Protein AF-A0A1Y1LY79-F1 (afdb_monomer)

Radius of gyration: 28.4 Å; Cα contacts (8 Å, |Δi|>4): 91; chains: 1; bounding box: 80×52×64 Å

Solvent-accessible surface area (backbone atoms only — not comparable to full-atom values): 11226 Å² total; per-residue (Å²): 108,74,67,58,55,51,51,54,54,51,51,51,49,43,55,53,46,36,74,76,35,86,86,55,75,76,81,61,68,67,56,59,53,49,53,53,49,50,55,50,51,52,56,50,50,61,70,74,50,77,83,92,77,86,88,90,83,82,92,78,93,72,86,79,73,82,78,72,80,62,72,78,66,73,75,61,72,78,71,74,70,72,72,38,54,55,55,46,77,54,40,68,60,48,53,53,52,45,39,64,64,50,66,67,35,82,90,57,51,52,41,54,47,26,48,52,50,58,72,25,36,30,68,62,41,34,62,70,43,71,84,52,73,71,40,36,87,38,31,65,55,52,52,48,53,48,44,72,73,43,64,44,63,66,61,38,50,50,56,50,50,50,51,62,70,65,49,74,71,81,82,66,101,43,79,72,66,61,72,74,77,115

Secondary structure (DSSP, 8-state):
-HHHHHHHHHHHHHHHHHHH-TTPPP--HHHHHHHHHHHHHHHHHHHHS------------------------------PPPPB-S-TTTHHHHHHHHIIIIIS-TTS-HHHHHHHHHHHB-THHHHHHTTS---GGGHHHHHHHHHHHH--HHHHHHHHHHHHHSS----S--HHHHTT--

Organism: Photinus pyralis (NCBI:txid7054)

pLDDT: mean 71.6, std 14.83, range [33.94, 87.25]

Mean predicted aligned error: 20.25 Å

Nearest PDB structures (foldseek):
  7kim-assembly1_F  TM=1.711E-01  e=4.179E+00  Mycobacterium tuberculosis
  6omf-assembly1_F  TM=1.716E-01  e=5.650E+00  Salmonella enterica subsp. enterica serovar Typhimurium

Structure (mmCIF, N/CA/C/O backbone):
data_AF-A0A1Y1LY79-F1
#
_entry.id   AF-A0A1Y1LY79-F1
#
loop_
_atom_site.group_PDB
_atom_site.id
_atom_site.type_symbol
_atom_site.label_atom_id
_atom_site.label_alt_id
_atom_site.label_comp_id
_atom_site.label_asym_id
_atom_site.label_entity_id
_atom_site.label_seq_id
_atom_site.pdbx_PDB_ins_code
_atom_site.Cartn_x
_atom_site.Cartn_y
_atom_site.Cartn_z
_atom_site.occupancy
_atom_site.B_iso_or_equiv
_atom_site.auth_seq_id
_atom_site.auth_comp_id
_atom_site.auth_asym_id
_atom_site.auth_atom_id
_atom_site.pdbx_PDB_model_num
ATOM 1 N N . ASP A 1 1 ? 26.987 31.553 -19.359 1.00 71.88 1 ASP A N 1
ATOM 2 C CA . ASP A 1 1 ? 26.915 31.170 -17.945 1.00 71.88 1 ASP A CA 1
ATOM 3 C C . ASP A 1 1 ? 25.687 30.289 -17.723 1.00 71.88 1 ASP A C 1
ATOM 5 O O . ASP A 1 1 ? 24.629 30.606 -18.262 1.00 71.88 1 ASP A O 1
ATOM 9 N N . THR A 1 2 ? 25.829 29.139 -17.062 1.00 77.00 2 THR A N 1
ATOM 10 C CA . THR A 1 2 ? 24.734 28.155 -16.921 1.00 77.00 2 THR A CA 1
ATOM 11 C C . THR A 1 2 ? 23.611 28.683 -16.025 1.00 77.00 2 THR A C 1
ATOM 13 O O . THR A 1 2 ? 22.446 28.398 -16.294 1.00 77.00 2 THR A O 1
ATOM 16 N N . LYS A 1 3 ? 23.934 29.528 -15.033 1.00 79.50 3 LYS A N 1
ATOM 17 C CA . LYS A 1 3 ? 22.947 30.171 -14.154 1.00 79.50 3 LYS A CA 1
ATOM 18 C C . LYS A 1 3 ? 22.094 31.183 -14.916 1.00 79.50 3 LYS A C 1
ATOM 20 O O . LYS A 1 3 ? 20.882 31.219 -14.746 1.00 79.50 3 LYS A O 1
ATOM 25 N N . THR A 1 4 ? 22.708 31.955 -15.811 1.00 79.19 4 THR A N 1
ATOM 26 C CA . THR A 1 4 ? 21.982 32.917 -16.654 1.00 79.19 4 THR A CA 1
ATOM 27 C C . THR A 1 4 ? 21.023 32.225 -17.617 1.00 79.19 4 THR A C 1
ATOM 29 O O . THR A 1 4 ? 19.897 32.677 -17.760 1.00 79.19 4 THR A O 1
ATOM 32 N N . LYS A 1 5 ? 21.425 31.099 -18.226 1.00 84.19 5 LYS A N 1
ATOM 33 C CA . LYS A 1 5 ? 20.521 30.309 -19.081 1.00 84.19 5 LYS A CA 1
ATOM 34 C C . LYS A 1 5 ? 19.340 29.737 -18.294 1.00 84.19 5 LYS A C 1
ATOM 36 O O . LYS A 1 5 ? 18.231 29.723 -18.801 1.00 84.19 5 LYS A O 1
ATOM 41 N N . PHE A 1 6 ? 19.580 29.291 -17.062 1.00 82.38 6 PHE A N 1
ATOM 42 C CA . PHE A 1 6 ? 18.529 28.785 -16.183 1.00 82.38 6 PHE A CA 1
ATOM 43 C C . PHE A 1 6 ? 17.531 29.885 -15.779 1.00 82.38 6 PHE A C 1
ATOM 45 O O . PHE A 1 6 ? 16.323 29.677 -15.853 1.00 82.38 6 PHE A O 1
ATOM 52 N N . LEU A 1 7 ? 18.032 31.070 -15.416 1.00 80.56 7 LEU A N 1
ATOM 53 C CA . LEU A 1 7 ? 17.213 32.250 -15.123 1.00 80.56 7 LEU A CA 1
ATOM 54 C C . LEU A 1 7 ? 16.347 32.667 -16.316 1.00 80.56 7 LEU A C 1
ATOM 56 O O . LEU A 1 7 ? 15.161 32.911 -16.134 1.00 80.56 7 LEU A O 1
ATOM 60 N N . ASP A 1 8 ? 16.927 32.693 -17.516 1.00 85.00 8 ASP A N 1
ATOM 61 C CA . ASP A 1 8 ? 16.235 33.045 -18.761 1.00 85.00 8 ASP A CA 1
ATOM 62 C C . ASP A 1 8 ? 15.089 32.068 -19.064 1.00 85.00 8 ASP A C 1
ATOM 64 O O . ASP A 1 8 ? 13.953 32.483 -19.275 1.00 85.00 8 ASP A O 1
ATOM 68 N N . THR A 1 9 ? 15.338 30.758 -18.938 1.00 82.94 9 THR A N 1
ATOM 69 C CA . THR A 1 9 ? 14.282 29.747 -19.105 1.00 82.94 9 THR A CA 1
ATOM 70 C C . THR A 1 9 ? 13.200 29.827 -18.030 1.00 82.94 9 THR A C 1
ATOM 72 O O . THR A 1 9 ? 12.036 29.556 -18.308 1.00 82.94 9 THR A O 1
ATOM 75 N N . LEU A 1 10 ? 13.558 30.187 -16.794 1.00 83.06 10 LEU A N 1
ATOM 76 C CA . LEU A 1 10 ? 12.594 30.299 -15.701 1.00 83.06 10 LEU A CA 1
ATOM 77 C C . LEU A 1 10 ? 11.716 31.547 -15.863 1.00 83.06 10 LEU A C 1
ATOM 79 O O . LEU A 1 10 ? 10.524 31.498 -15.570 1.00 83.06 10 LEU A O 1
ATOM 83 N N . ASP A 1 11 ? 12.285 32.649 -16.348 1.00 84.56 11 ASP A N 1
ATOM 84 C CA . ASP A 1 11 ? 11.535 33.853 -16.710 1.00 84.56 11 ASP A CA 1
ATOM 85 C C . ASP A 1 11 ? 10.574 33.574 -17.873 1.00 84.56 11 ASP A C 1
ATOM 87 O O . ASP A 1 11 ? 9.395 33.920 -17.802 1.00 84.56 11 ASP A O 1
ATOM 91 N N . GLU A 1 12 ? 11.036 32.841 -18.891 1.00 86.38 12 GLU A N 1
ATOM 92 C CA . GLU A 1 12 ? 10.204 32.420 -20.018 1.00 86.38 12 GLU A CA 1
ATOM 93 C C . GLU A 1 12 ? 9.036 31.524 -19.572 1.00 86.38 12 GLU A C 1
ATOM 95 O O . GLU A 1 12 ? 7.897 31.764 -19.972 1.00 86.38 12 GLU A O 1
ATOM 100 N N . ILE A 1 13 ? 9.277 30.552 -18.684 1.00 83.38 13 ILE A N 1
ATOM 101 C CA . ILE A 1 13 ? 8.227 29.683 -18.126 1.00 83.38 13 ILE A CA 1
ATOM 102 C C . ILE A 1 13 ? 7.194 30.502 -17.344 1.00 83.38 13 ILE A C 1
ATOM 104 O O . ILE A 1 13 ? 6.001 30.393 -17.621 1.00 83.38 13 ILE A O 1
ATOM 108 N N . ASN A 1 14 ? 7.625 31.368 -16.423 1.00 79.69 14 ASN A N 1
ATOM 109 C CA . ASN A 1 14 ? 6.699 32.194 -15.638 1.00 79.69 14 ASN A CA 1
ATOM 110 C C . ASN A 1 14 ? 5.896 33.159 -16.534 1.00 79.69 14 ASN A C 1
ATOM 112 O O . ASN A 1 14 ? 4.711 33.398 -16.299 1.00 79.69 14 ASN A O 1
ATOM 116 N N . LYS A 1 15 ? 6.510 33.685 -17.601 1.00 82.38 15 LYS A N 1
ATOM 117 C CA . LYS A 1 15 ? 5.847 34.551 -18.584 1.00 82.38 15 LYS A CA 1
ATOM 118 C C . LYS A 1 15 ? 4.817 33.805 -19.433 1.00 82.38 15 LYS A C 1
ATOM 120 O O . LYS A 1 15 ? 3.793 34.391 -19.789 1.00 82.38 15 LYS A O 1
ATOM 125 N N . LEU A 1 16 ? 5.082 32.548 -19.785 1.00 82.00 16 LEU A N 1
ATOM 126 C CA . LEU A 1 16 ? 4.123 31.691 -20.482 1.00 82.00 16 LEU A CA 1
ATOM 127 C C . LEU A 1 16 ? 2.962 31.302 -19.558 1.00 82.00 16 LEU A C 1
ATOM 129 O O . LEU A 1 16 ? 1.813 31.357 -19.985 1.00 82.00 16 LEU A O 1
ATOM 133 N N . GLU A 1 17 ? 3.229 30.994 -18.287 1.00 76.31 17 GLU A N 1
ATOM 134 C CA . GLU A 1 17 ? 2.176 30.668 -17.316 1.00 76.31 17 GLU A CA 1
ATOM 135 C C . GLU A 1 17 ? 1.278 31.870 -16.982 1.00 76.31 17 GLU A C 1
ATOM 137 O O . GLU A 1 17 ? 0.060 31.712 -16.881 1.00 76.31 17 GLU A O 1
ATOM 142 N N . TYR A 1 18 ? 1.827 33.088 -16.942 1.00 76.12 18 TYR A N 1
ATOM 143 C CA . TYR A 1 18 ? 1.034 34.317 -16.812 1.00 76.12 18 TYR A CA 1
ATOM 144 C C . TYR A 1 18 ? 0.089 34.561 -18.005 1.00 76.12 18 TYR A C 1
ATOM 146 O O . TYR A 1 18 ? -1.016 35.066 -17.835 1.00 76.12 18 TYR A O 1
ATOM 154 N N . GLN A 1 19 ? 0.483 34.164 -19.222 1.00 75.50 19 GLN A N 1
ATOM 155 C CA . GLN A 1 19 ? -0.383 34.268 -20.409 1.00 75.50 19 GLN A CA 1
ATOM 156 C C . GLN A 1 19 ? -1.517 33.234 -20.419 1.00 75.50 19 GLN A C 1
ATOM 158 O O . GLN A 1 19 ? -2.516 33.429 -21.110 1.00 75.50 19 GLN A O 1
ATOM 163 N N . ILE A 1 20 ? -1.359 32.132 -19.681 1.00 76.94 20 ILE A N 1
ATOM 164 C CA . ILE A 1 20 ? -2.349 31.051 -19.578 1.00 76.94 20 ILE A CA 1
ATOM 165 C C . ILE A 1 20 ? -3.323 31.312 -18.416 1.00 76.94 20 ILE A C 1
ATOM 167 O O . ILE A 1 20 ? -4.493 30.937 -18.499 1.00 76.94 20 ILE A O 1
ATOM 171 N N . SER A 1 21 ? -2.869 31.982 -17.355 1.00 70.19 21 SER A N 1
ATOM 172 C CA . SER A 1 21 ? -3.686 32.360 -16.199 1.00 70.19 21 SER A CA 1
ATOM 173 C C . SER A 1 21 ? -3.196 33.674 -15.585 1.00 70.19 21 SER A C 1
ATOM 175 O O . SER A 1 21 ? -2.090 33.736 -15.055 1.00 70.19 21 SER A O 1
ATOM 177 N N . GLU A 1 22 ? -4.041 34.707 -15.618 1.00 68.56 22 GLU A N 1
ATOM 178 C CA . GLU A 1 22 ? -3.705 36.081 -15.196 1.00 68.56 22 GLU A CA 1
ATOM 179 C C . GLU A 1 22 ? -3.477 36.213 -13.671 1.00 68.56 22 GLU A C 1
ATOM 181 O O . GLU A 1 22 ? -2.812 37.143 -13.219 1.00 68.56 22 GLU A O 1
ATOM 186 N N . ASP A 1 23 ? -3.953 35.237 -12.884 1.00 69.94 23 ASP A N 1
ATOM 187 C CA . ASP A 1 23 ? -3.728 35.106 -11.433 1.00 69.94 23 ASP A CA 1
ATOM 188 C C . ASP A 1 23 ? -2.441 34.327 -11.072 1.00 69.94 23 ASP A C 1
ATOM 190 O O . ASP A 1 23 ? -2.222 33.972 -9.909 1.00 69.94 23 ASP A O 1
ATOM 194 N N . HIS A 1 24 ? -1.587 34.001 -12.050 1.00 69.00 24 HIS A N 1
ATOM 195 C CA . HIS A 1 24 ? -0.370 33.228 -11.806 1.00 69.00 24 HIS A CA 1
ATOM 196 C C . HIS A 1 24 ? 0.664 34.030 -11.002 1.00 69.00 24 HIS A C 1
ATOM 198 O O . HIS A 1 24 ? 1.112 35.101 -11.415 1.00 69.00 24 HIS A O 1
ATOM 204 N N . VAL A 1 25 ? 1.095 33.467 -9.869 1.00 70.94 25 VAL A N 1
ATOM 205 C CA . VAL A 1 25 ? 2.192 34.000 -9.055 1.00 70.94 25 VAL A CA 1
ATOM 206 C C . VAL A 1 25 ? 3.487 33.289 -9.456 1.00 70.94 25 VAL A C 1
ATOM 208 O O . VAL A 1 25 ? 3.583 32.077 -9.243 1.00 70.94 25 VAL A O 1
ATOM 211 N N . PRO A 1 26 ? 4.491 34.014 -9.981 1.00 72.19 26 PRO A N 1
ATOM 212 C CA . PRO A 1 26 ? 5.749 33.417 -10.413 1.00 72.19 26 PRO A CA 1
ATOM 213 C C . PRO A 1 26 ? 6.445 32.637 -9.292 1.00 72.19 26 PRO A C 1
ATOM 215 O O . PRO A 1 26 ? 6.594 33.135 -8.170 1.00 72.19 26 PRO A O 1
ATOM 218 N N . ASN A 1 27 ? 6.909 31.423 -9.596 1.00 71.50 27 ASN A N 1
ATOM 219 C CA . ASN A 1 27 ? 7.584 30.561 -8.626 1.00 71.50 27 ASN A CA 1
ATOM 220 C C . ASN A 1 27 ? 9.104 30.570 -8.828 1.00 71.50 27 ASN A C 1
ATOM 222 O O . ASN A 1 27 ? 9.633 30.048 -9.810 1.00 71.50 27 ASN A O 1
ATOM 226 N N . TYR A 1 28 ? 9.811 31.106 -7.834 1.00 75.50 28 TYR A N 1
ATOM 227 C CA . TYR A 1 28 ? 11.269 31.219 -7.831 1.00 75.50 28 TYR A CA 1
ATOM 228 C C . TYR A 1 28 ? 11.961 30.308 -6.811 1.00 75.50 28 TYR A C 1
ATOM 230 O O . TYR A 1 28 ? 13.181 30.369 -6.686 1.00 75.50 28 TYR A O 1
ATOM 238 N N . GLN A 1 29 ? 11.244 29.411 -6.120 1.00 70.38 29 GLN A N 1
ATOM 239 C CA . GLN A 1 29 ? 11.881 28.471 -5.181 1.00 70.38 29 GLN A CA 1
ATOM 240 C C . GLN A 1 29 ? 12.925 27.576 -5.865 1.00 70.38 29 GLN A C 1
ATOM 242 O O . GLN A 1 29 ? 13.903 27.154 -5.250 1.00 70.38 29 GLN A O 1
ATOM 247 N N . VAL A 1 30 ? 12.762 27.327 -7.167 1.00 74.62 30 VAL A N 1
ATOM 248 C CA . VAL A 1 30 ? 13.709 26.530 -7.953 1.00 74.62 30 VAL A CA 1
ATOM 249 C C . VAL A 1 30 ? 15.096 27.201 -8.028 1.00 74.62 30 VAL A C 1
ATOM 251 O O . VAL A 1 30 ? 16.107 26.502 -8.087 1.00 74.62 30 VAL A O 1
ATOM 254 N N . LEU A 1 31 ? 15.187 28.534 -7.915 1.00 72.81 31 LEU A N 1
ATOM 255 C CA . LEU A 1 31 ? 16.468 29.253 -7.854 1.00 72.81 31 LEU A CA 1
ATOM 256 C C . LEU A 1 31 ? 17.237 28.990 -6.558 1.00 72.81 31 LEU A C 1
ATOM 258 O O . LEU A 1 31 ? 18.450 28.791 -6.603 1.00 72.81 31 LEU A O 1
ATOM 262 N N . GLU A 1 32 ? 16.542 28.916 -5.421 1.00 75.12 32 GLU A N 1
ATOM 263 C CA . GLU A 1 32 ? 17.175 28.582 -4.141 1.00 75.12 32 GLU A CA 1
ATOM 264 C C . GLU A 1 32 ? 17.763 27.168 -4.178 1.00 75.12 32 GLU A C 1
ATOM 266 O O . GLU A 1 32 ? 18.881 26.937 -3.713 1.00 75.12 32 GLU A O 1
ATOM 271 N N . 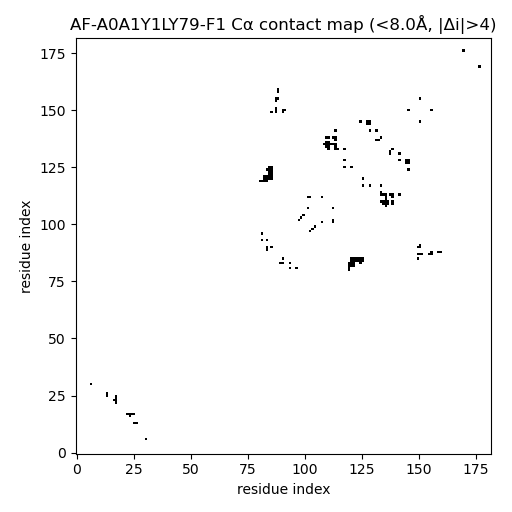THR A 1 33 ? 17.050 26.222 -4.799 1.00 77.31 33 THR A N 1
ATOM 272 C CA . THR A 1 33 ? 17.550 24.848 -4.957 1.00 77.31 33 THR A CA 1
ATOM 273 C C . THR A 1 33 ? 18.742 24.758 -5.910 1.00 77.31 33 THR A C 1
ATOM 275 O O . THR A 1 33 ? 19.641 23.947 -5.685 1.00 77.31 33 THR A O 1
ATOM 278 N N . PHE A 1 34 ? 18.798 25.611 -6.940 1.00 82.31 34 PHE A N 1
ATOM 279 C CA . PHE A 1 34 ? 19.937 25.685 -7.854 1.00 82.31 34 PHE A CA 1
ATOM 280 C C . PHE A 1 34 ? 21.198 26.152 -7.122 1.00 82.31 34 PHE A C 1
ATOM 282 O O . PHE A 1 34 ? 22.243 25.511 -7.229 1.00 82.31 34 PHE A O 1
ATOM 289 N N . ASP A 1 35 ? 21.097 27.214 -6.320 1.00 81.31 35 ASP A N 1
ATOM 290 C CA . ASP A 1 35 ? 22.235 27.724 -5.550 1.00 81.31 35 ASP A CA 1
ATOM 291 C C . ASP A 1 35 ? 22.697 26.720 -4.480 1.00 81.31 35 ASP A C 1
ATOM 293 O O . ASP A 1 35 ? 23.898 26.486 -4.329 1.00 81.31 35 ASP A O 1
ATOM 297 N N . GLN A 1 36 ? 21.767 26.024 -3.816 1.00 82.38 36 GLN A N 1
ATOM 298 C CA . GLN A 1 36 ? 22.103 24.921 -2.906 1.00 82.38 36 GLN A CA 1
ATOM 299 C C . GLN A 1 36 ? 22.846 23.779 -3.617 1.00 82.38 36 GLN A C 1
ATOM 301 O O . GLN A 1 36 ? 23.809 23.231 -3.074 1.00 82.38 36 GLN A O 1
ATOM 306 N N . LEU A 1 37 ? 22.433 23.430 -4.839 1.00 84.00 37 LEU A N 1
ATOM 307 C CA . LEU A 1 37 ? 23.055 22.375 -5.638 1.00 84.00 37 LEU A CA 1
ATOM 308 C C . LEU A 1 37 ? 24.455 22.774 -6.119 1.00 84.00 37 LEU A C 1
ATOM 310 O O . LEU A 1 37 ? 25.378 21.964 -6.027 1.00 84.00 37 LEU A O 1
ATOM 314 N N . ILE A 1 38 ? 24.651 24.021 -6.554 1.00 84.88 38 ILE A N 1
ATOM 315 C CA . ILE A 1 38 ? 25.977 24.534 -6.920 1.00 84.88 38 ILE A CA 1
ATOM 316 C C . ILE A 1 38 ? 26.903 24.548 -5.701 1.00 84.88 38 ILE A C 1
ATOM 318 O O . ILE A 1 38 ? 28.007 24.012 -5.786 1.00 84.88 38 ILE A O 1
ATOM 322 N N . CYS A 1 39 ? 26.452 25.046 -4.544 1.00 80.56 39 CYS A N 1
ATOM 323 C CA . CYS A 1 39 ? 27.241 24.989 -3.311 1.00 80.56 39 CYS A CA 1
ATOM 324 C C . CYS A 1 39 ? 27.599 23.549 -2.918 1.00 80.56 39 CYS A C 1
ATOM 326 O O . CYS A 1 39 ? 28.720 23.283 -2.477 1.00 80.56 39 CYS A O 1
ATOM 328 N N . HIS A 1 40 ? 26.681 22.600 -3.112 1.00 82.56 40 HIS A N 1
ATOM 329 C CA . HIS A 1 40 ? 26.963 21.193 -2.867 1.00 82.56 40 HIS A CA 1
ATOM 330 C C . HIS A 1 40 ? 28.050 20.665 -3.814 1.00 82.56 40 HIS A C 1
ATOM 332 O O . HIS A 1 40 ? 29.035 20.089 -3.352 1.00 82.56 40 HIS A O 1
ATOM 338 N N . ILE A 1 41 ? 27.931 20.924 -5.117 1.00 84.38 41 ILE A N 1
ATOM 339 C CA . ILE A 1 41 ? 28.910 20.494 -6.125 1.00 84.38 41 ILE A CA 1
ATOM 340 C C . ILE A 1 41 ? 30.280 21.123 -5.862 1.00 84.38 41 ILE A C 1
ATOM 342 O O . ILE A 1 41 ? 31.285 20.417 -5.896 1.00 84.38 41 ILE A O 1
ATOM 346 N N . GLU A 1 42 ? 30.342 22.411 -5.522 1.00 79.25 42 GLU A N 1
ATOM 347 C CA . GLU A 1 42 ? 31.597 23.073 -5.160 1.00 79.25 42 GLU A CA 1
ATOM 348 C C . GLU A 1 42 ? 32.221 22.491 -3.889 1.00 79.25 42 GLU A C 1
ATOM 350 O O . GLU A 1 42 ? 33.437 22.300 -3.829 1.00 79.25 42 GLU A O 1
ATOM 355 N N . SER A 1 43 ? 31.412 22.173 -2.874 1.00 74.94 43 SER A N 1
ATOM 356 C CA . SER A 1 43 ? 31.910 21.554 -1.641 1.00 74.94 43 SER A CA 1
ATOM 357 C C . SER A 1 43 ? 32.483 20.154 -1.891 1.00 74.94 43 SER A C 1
ATOM 359 O O . SER A 1 43 ? 33.491 19.768 -1.297 1.00 74.94 43 SER A O 1
ATOM 361 N N . VAL A 1 44 ? 31.889 19.414 -2.831 1.00 79.19 44 VAL A N 1
ATOM 362 C CA . VAL A 1 44 ? 32.362 18.096 -3.263 1.00 79.19 44 VAL A CA 1
ATOM 363 C C . VAL A 1 44 ? 33.621 18.225 -4.122 1.00 79.19 44 VAL A C 1
ATOM 365 O O . VAL A 1 44 ? 34.575 17.482 -3.898 1.00 79.19 44 VAL A O 1
ATOM 368 N N . ALA A 1 45 ? 33.677 19.194 -5.038 1.00 76.69 45 ALA A N 1
ATOM 369 C CA . ALA A 1 45 ? 34.845 19.443 -5.880 1.00 76.69 45 ALA A CA 1
ATOM 370 C C . ALA A 1 45 ? 36.070 19.872 -5.054 1.00 76.69 45 ALA A C 1
ATOM 372 O O . ALA A 1 45 ? 37.163 19.346 -5.259 1.00 76.69 45 ALA A O 1
ATOM 373 N N . LYS A 1 46 ? 35.883 20.744 -4.051 1.00 71.25 46 LYS A N 1
ATOM 374 C CA . LYS A 1 46 ? 36.938 21.149 -3.101 1.00 71.25 46 LYS A CA 1
ATOM 375 C C . LYS A 1 46 ? 37.451 19.990 -2.245 1.00 71.25 46 LYS A C 1
ATOM 377 O O . LYS A 1 46 ? 38.605 20.000 -1.837 1.00 71.25 46 LYS A O 1
ATOM 382 N N . ARG A 1 47 ? 36.611 18.987 -1.979 1.00 65.19 47 ARG A N 1
ATOM 383 C CA . ARG A 1 47 ? 37.005 17.767 -1.261 1.00 65.19 47 ARG A CA 1
ATOM 384 C C . ARG A 1 47 ? 37.735 16.761 -2.158 1.00 65.19 47 ARG A C 1
ATOM 386 O O . ARG A 1 47 ? 38.542 15.990 -1.653 1.00 65.19 47 ARG A O 1
ATOM 393 N N . ALA A 1 48 ? 37.450 16.751 -3.460 1.00 62.03 48 ALA A N 1
ATOM 394 C CA . ALA A 1 48 ? 38.030 15.807 -4.417 1.00 62.03 48 ALA A CA 1
ATOM 395 C C . ALA A 1 48 ? 39.400 16.239 -4.975 1.00 62.03 48 ALA A C 1
ATOM 397 O O . ALA A 1 48 ? 40.135 15.396 -5.482 1.00 62.03 48 ALA A O 1
ATOM 398 N N . ILE A 1 49 ? 39.759 17.523 -4.878 1.00 60.19 49 ILE A N 1
ATOM 399 C CA . ILE A 1 49 ? 41.031 18.057 -5.382 1.00 60.19 49 ILE A CA 1
ATOM 400 C C . ILE A 1 49 ? 41.850 18.585 -4.191 1.00 60.19 49 ILE A C 1
ATOM 402 O O . ILE A 1 49 ? 41.562 19.682 -3.710 1.00 60.19 49 ILE A O 1
ATOM 406 N N . PRO A 1 50 ? 42.862 17.856 -3.679 1.00 58.00 50 PRO A N 1
ATOM 407 C CA . PRO A 1 50 ? 43.789 18.435 -2.711 1.00 58.00 50 PRO A CA 1
ATOM 408 C C . PRO A 1 50 ? 44.600 19.561 -3.383 1.00 58.00 50 PRO A C 1
ATOM 410 O O . PRO A 1 50 ? 45.003 19.404 -4.540 1.00 58.00 50 PRO A O 1
ATOM 413 N N . PRO A 1 51 ? 44.871 20.694 -2.704 1.00 49.34 51 PRO A N 1
ATOM 414 C CA . PRO A 1 51 ? 45.778 21.699 -3.237 1.00 49.34 51 PRO A CA 1
ATOM 415 C C . PRO A 1 51 ? 47.177 21.087 -3.322 1.00 49.34 51 PRO A C 1
ATOM 417 O O . PRO A 1 51 ? 47.799 20.750 -2.316 1.00 49.34 51 PRO A O 1
ATOM 420 N N . ALA A 1 52 ? 47.665 20.912 -4.545 1.00 49.16 52 ALA A N 1
ATOM 421 C CA . ALA A 1 52 ? 49.045 20.555 -4.796 1.00 49.16 52 ALA A CA 1
ATOM 422 C C . ALA A 1 52 ? 49.946 21.739 -4.420 1.00 49.16 52 ALA A C 1
ATOM 424 O O . ALA A 1 52 ? 50.200 22.593 -5.260 1.00 49.16 52 ALA A O 1
ATOM 425 N N . THR A 1 53 ? 50.452 21.769 -3.186 1.00 51.72 53 THR A N 1
ATOM 426 C CA . THR A 1 53 ? 51.715 22.438 -2.843 1.00 51.72 53 THR A CA 1
ATOM 427 C C . THR A 1 53 ? 52.342 21.869 -1.559 1.00 51.72 53 THR A C 1
ATOM 429 O O . THR A 1 53 ? 51.727 21.853 -0.500 1.00 51.72 53 THR A O 1
ATOM 432 N N . ALA A 1 54 ? 53.626 21.504 -1.690 1.00 40.72 54 ALA A N 1
ATOM 433 C CA . ALA A 1 54 ? 54.674 21.381 -0.664 1.00 40.72 54 ALA A CA 1
ATOM 434 C C . ALA A 1 54 ? 54.901 20.042 0.095 1.00 40.72 54 ALA A C 1
ATOM 436 O O . ALA A 1 54 ? 54.474 19.852 1.225 1.00 40.72 54 ALA A O 1
ATOM 437 N N . SER A 1 55 ? 55.815 19.259 -0.498 1.00 37.78 55 SER A N 1
ATOM 438 C CA . SER A 1 55 ? 57.017 18.636 0.105 1.00 37.78 55 SER A CA 1
ATOM 439 C C . SER A 1 55 ? 56.941 17.280 0.852 1.00 37.78 55 SER A C 1
ATOM 441 O O . SER A 1 55 ? 55.978 17.019 1.566 1.00 37.78 55 SER A O 1
ATOM 443 N N . PRO A 1 56 ? 57.976 16.409 0.719 1.00 55.50 56 PRO A N 1
ATOM 444 C CA . PRO A 1 56 ? 57.943 15.004 1.125 1.00 55.50 56 PRO A CA 1
ATOM 445 C C . PRO A 1 56 ? 58.761 14.740 2.398 1.00 55.50 56 PRO A C 1
ATOM 447 O O . PRO A 1 56 ? 59.957 15.000 2.399 1.00 55.50 56 PRO A O 1
ATOM 450 N N . TYR A 1 57 ? 58.174 14.171 3.453 1.00 33.94 57 TYR A N 1
ATOM 451 C CA . TYR A 1 57 ? 58.883 13.280 4.388 1.00 33.94 57 TYR A CA 1
ATOM 452 C C . TYR A 1 57 ? 57.917 12.635 5.394 1.00 33.94 57 TYR A C 1
ATOM 454 O O . TYR A 1 57 ? 56.938 13.248 5.804 1.00 33.94 57 TYR A O 1
ATOM 462 N N . ALA A 1 58 ? 58.307 11.439 5.842 1.00 37.16 58 ALA A N 1
ATOM 463 C CA . ALA A 1 58 ? 57.861 10.721 7.040 1.00 37.16 58 ALA A CA 1
ATOM 464 C C . ALA A 1 58 ? 56.575 9.874 6.954 1.00 37.16 58 ALA A C 1
ATOM 466 O O . ALA A 1 58 ? 55.469 10.288 7.279 1.00 37.16 58 ALA A O 1
ATOM 467 N N . THR A 1 59 ? 56.800 8.612 6.578 1.00 43.75 59 THR A N 1
ATOM 468 C CA . THR A 1 59 ? 56.491 7.402 7.361 1.00 43.75 59 THR A CA 1
ATOM 469 C C . THR A 1 59 ? 55.624 7.592 8.612 1.00 43.75 59 THR A C 1
ATOM 471 O O . THR A 1 59 ? 56.073 8.148 9.611 1.00 43.75 59 THR A O 1
ATOM 474 N N . GLY A 1 60 ? 54.440 6.984 8.588 1.00 35.62 60 GLY A N 1
ATOM 475 C CA . GLY A 1 60 ? 53.580 6.778 9.749 1.00 35.62 60 GLY A CA 1
ATOM 476 C C . GLY A 1 60 ? 52.432 5.851 9.375 1.00 35.62 60 GLY A C 1
ATOM 477 O O . GLY A 1 60 ? 51.441 6.271 8.793 1.00 35.62 60 GLY A O 1
ATOM 478 N N . SER A 1 61 ? 52.614 4.562 9.632 1.00 47.81 61 SER A N 1
ATOM 479 C CA . SER A 1 61 ? 51.610 3.516 9.483 1.00 47.81 61 SER A CA 1
ATOM 480 C C . SER A 1 61 ? 50.483 3.689 10.500 1.00 47.81 61 SER A C 1
ATOM 482 O O . SER A 1 61 ? 50.732 3.488 11.682 1.00 47.81 61 SER A O 1
ATOM 484 N N . GLU A 1 62 ? 49.262 3.964 10.039 1.00 41.38 62 GLU A N 1
ATOM 485 C CA . GLU A 1 62 ? 48.002 3.668 10.737 1.00 41.38 62 GLU A CA 1
ATOM 486 C C . GLU A 1 62 ? 46.855 3.589 9.704 1.00 41.38 62 GLU A C 1
ATOM 488 O O . GLU A 1 62 ? 46.835 4.364 8.745 1.00 41.38 62 GLU A O 1
ATOM 493 N N . PRO A 1 63 ? 45.917 2.629 9.822 1.00 42.84 63 PRO A N 1
ATOM 494 C CA . PRO A 1 63 ? 44.938 2.359 8.778 1.00 42.84 63 PRO A CA 1
ATOM 495 C C . PRO A 1 63 ? 43.836 3.425 8.809 1.00 42.84 63 PRO A C 1
ATOM 497 O O . PRO A 1 63 ? 42.957 3.416 9.675 1.00 42.84 63 PRO A O 1
ATOM 500 N N . GLN A 1 64 ? 43.880 4.355 7.852 1.00 38.56 64 GLN A N 1
ATOM 501 C CA . GLN A 1 64 ? 42.806 5.315 7.613 1.00 38.56 64 GLN A CA 1
ATOM 502 C C . GLN A 1 64 ? 41.554 4.557 7.171 1.00 38.56 64 GLN A C 1
ATOM 504 O O . GLN A 1 64 ? 41.431 4.112 6.035 1.00 38.56 64 GLN A O 1
ATOM 509 N N . ARG A 1 65 ? 40.637 4.393 8.124 1.00 43.03 65 ARG A N 1
ATOM 510 C CA . ARG A 1 65 ? 39.288 3.877 7.918 1.00 43.03 65 ARG A CA 1
ATOM 511 C C . ARG A 1 65 ? 38.625 4.659 6.786 1.00 43.03 65 ARG A C 1
ATOM 513 O O . ARG A 1 65 ? 38.465 5.874 6.898 1.00 43.03 65 ARG A O 1
ATOM 520 N N . ASP A 1 66 ? 38.227 3.946 5.737 1.00 39.0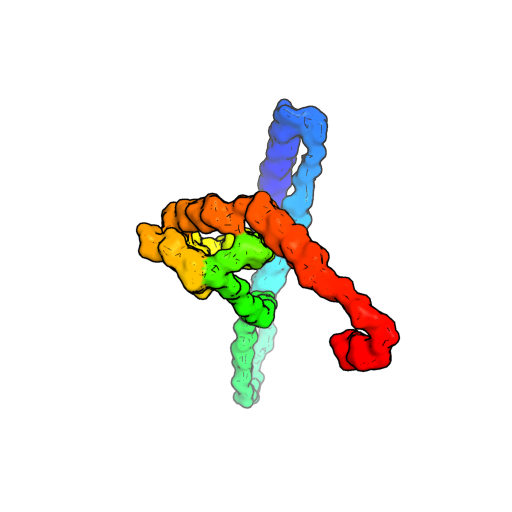6 66 ASP A N 1
ATOM 521 C CA . ASP A 1 66 ? 37.318 4.416 4.700 1.00 39.06 66 ASP A CA 1
ATOM 522 C C . ASP A 1 66 ? 36.105 5.100 5.337 1.00 39.06 66 ASP A C 1
ATOM 524 O O . ASP A 1 66 ? 35.182 4.455 5.841 1.00 39.06 66 ASP A O 1
ATOM 528 N N . LEU A 1 67 ? 36.079 6.431 5.301 1.00 50.81 67 LEU A N 1
ATOM 529 C CA . LEU A 1 67 ? 34.854 7.189 5.509 1.00 50.81 67 LEU A CA 1
ATOM 530 C C . LEU A 1 67 ? 34.075 7.137 4.201 1.00 50.81 67 LEU A C 1
ATOM 532 O O . LEU A 1 67 ? 33.970 8.115 3.457 1.00 50.81 67 LEU A O 1
ATOM 536 N N . VAL A 1 68 ? 33.517 5.953 3.940 1.00 48.53 68 VAL A N 1
ATOM 537 C CA . VAL A 1 68 ? 32.351 5.794 3.083 1.00 48.53 68 VAL A CA 1
ATOM 538 C C . VAL A 1 68 ? 31.357 6.822 3.603 1.00 48.53 68 VAL A C 1
ATOM 540 O O . VAL A 1 68 ? 30.799 6.668 4.690 1.00 48.53 68 VAL A O 1
ATOM 543 N N . THR A 1 69 ? 31.158 7.909 2.855 1.00 46.12 69 THR A N 1
ATOM 544 C CA . THR A 1 69 ? 29.982 8.756 3.041 1.00 46.12 69 THR A CA 1
ATOM 545 C C . THR A 1 69 ? 28.819 7.923 2.532 1.00 46.12 69 THR A C 1
ATOM 547 O O . THR A 1 69 ? 28.285 8.137 1.447 1.00 46.12 69 THR A O 1
ATOM 550 N N . ALA A 1 70 ? 28.466 6.903 3.315 1.00 43.91 70 ALA A N 1
ATOM 551 C CA . ALA A 1 70 ? 27.149 6.345 3.303 1.00 43.91 70 ALA A CA 1
ATOM 552 C C . ALA A 1 70 ? 26.279 7.569 3.516 1.00 43.91 70 ALA A C 1
ATOM 554 O O . ALA A 1 70 ? 26.328 8.198 4.577 1.00 43.91 70 ALA A O 1
ATOM 555 N N . LYS A 1 71 ? 25.541 7.944 2.466 1.00 47.31 71 LYS A N 1
ATOM 556 C CA . LYS A 1 71 ? 24.257 8.608 2.614 1.00 47.31 71 LYS A CA 1
ATOM 557 C C . LYS A 1 71 ? 23.704 8.014 3.898 1.00 47.31 71 LYS A C 1
ATOM 559 O O . LYS A 1 71 ? 23.464 6.805 3.947 1.00 47.31 71 LYS A O 1
ATOM 564 N N . THR A 1 72 ? 23.613 8.804 4.961 1.00 44.34 72 THR A N 1
ATOM 565 C CA . THR A 1 72 ? 22.776 8.462 6.097 1.00 44.34 72 THR A CA 1
ATOM 566 C C . THR A 1 72 ? 21.364 8.525 5.529 1.00 44.34 72 THR A C 1
ATOM 568 O O . THR A 1 72 ? 20.589 9.437 5.791 1.00 44.34 72 THR A O 1
ATOM 571 N N . ILE A 1 73 ? 21.034 7.520 4.700 1.00 52.09 73 ILE A N 1
ATOM 572 C CA . ILE A 1 73 ? 19.803 6.774 4.789 1.00 52.09 73 ILE A CA 1
ATOM 573 C C . ILE A 1 73 ? 19.741 6.560 6.278 1.00 52.09 73 ILE A C 1
ATOM 575 O O . ILE A 1 73 ? 20.482 5.748 6.837 1.00 52.09 73 ILE A O 1
ATOM 579 N N . ARG A 1 74 ? 19.008 7.453 6.944 1.00 41.59 74 ARG A N 1
ATOM 580 C CA . ARG A 1 74 ? 18.557 7.220 8.292 1.00 41.59 74 ARG A CA 1
ATOM 581 C C . ARG A 1 74 ? 17.991 5.824 8.157 1.00 41.59 74 ARG A C 1
ATOM 583 O O . ARG A 1 74 ? 16.989 5.647 7.465 1.00 41.59 74 ARG A O 1
ATOM 590 N N . LYS A 1 75 ? 18.728 4.829 8.653 1.00 42.28 75 LYS A N 1
ATOM 591 C CA . LYS A 1 75 ? 18.198 3.498 8.857 1.00 42.28 75 LYS A CA 1
ATOM 592 C C . LYS A 1 75 ? 17.174 3.763 9.936 1.00 42.28 75 LYS A C 1
ATOM 594 O O . LYS A 1 75 ? 17.479 3.697 11.123 1.00 42.28 75 LYS A O 1
ATOM 599 N N . LEU A 1 76 ? 16.010 4.250 9.494 1.00 45.78 76 LEU A N 1
ATOM 600 C CA . LEU A 1 76 ? 14.789 4.168 10.246 1.00 45.78 76 LEU A CA 1
ATOM 601 C C 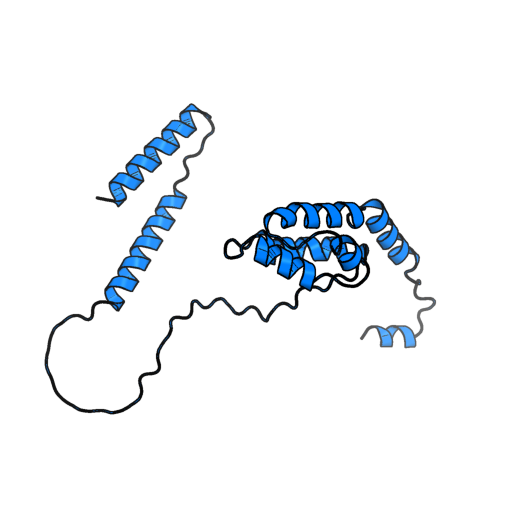. LEU A 1 76 ? 14.820 2.729 10.748 1.00 45.78 76 LEU A C 1
ATOM 603 O O . LEU A 1 76 ? 15.090 1.848 9.917 1.00 45.78 76 LEU A O 1
ATOM 607 N N . PRO A 1 77 ? 14.697 2.503 12.069 1.00 41.62 77 PRO A N 1
ATOM 608 C CA . PRO A 1 77 ? 14.596 1.144 12.584 1.00 41.62 77 PRO A CA 1
ATOM 609 C C . PRO A 1 77 ? 13.617 0.444 11.659 1.00 41.62 77 PRO A C 1
ATOM 611 O O . PRO A 1 77 ? 12.556 1.028 11.444 1.00 41.62 77 PRO A O 1
ATOM 614 N N . GLU A 1 78 ? 14.056 -0.641 11.002 1.00 48.41 78 GLU A N 1
ATOM 615 C CA . GLU A 1 78 ? 13.295 -1.350 9.969 1.00 48.41 78 GLU A CA 1
ATOM 616 C C . GLU A 1 78 ? 11.854 -1.385 10.447 1.00 48.41 78 GLU A C 1
ATOM 618 O O . GLU A 1 78 ? 11.569 -2.115 11.395 1.00 48.41 78 GLU A O 1
ATOM 623 N N . LEU A 1 79 ? 10.989 -0.493 9.936 1.00 51.16 79 LEU A N 1
ATOM 624 C CA . LEU A 1 79 ? 9.648 -0.419 10.490 1.00 51.16 79 LEU A CA 1
ATOM 625 C C . LEU A 1 79 ? 9.045 -1.713 9.978 1.00 51.16 79 LEU A C 1
ATOM 627 O O . LEU A 1 79 ? 8.948 -1.855 8.754 1.00 51.16 79 LEU A O 1
ATOM 631 N N . PRO A 1 80 ? 8.793 -2.700 10.857 1.00 56.06 80 PRO A N 1
ATOM 632 C CA . PRO A 1 80 ? 8.398 -4.011 10.401 1.00 56.06 80 PRO A CA 1
ATOM 633 C C . PRO A 1 80 ? 7.143 -3.770 9.592 1.00 56.06 80 PRO A C 1
ATOM 635 O O . PRO A 1 80 ? 6.176 -3.200 10.107 1.00 56.06 80 PRO A O 1
ATOM 638 N N . LEU A 1 81 ? 7.218 -4.091 8.301 1.00 63.56 81 LEU A N 1
ATOM 639 C CA . LEU A 1 81 ? 6.113 -3.849 7.399 1.00 63.56 81 LEU A CA 1
ATOM 640 C C . LEU A 1 81 ? 4.859 -4.430 8.058 1.00 63.56 81 LEU A C 1
ATOM 642 O O . LEU A 1 81 ? 4.894 -5.595 8.481 1.00 63.56 81 LEU A O 1
ATOM 646 N N . PRO A 1 82 ? 3.801 -3.621 8.246 1.00 66.31 82 PRO A N 1
ATOM 647 C CA . PRO A 1 82 ? 2.625 -4.077 8.959 1.00 66.31 82 PRO A CA 1
ATOM 648 C C . PRO A 1 82 ? 2.088 -5.306 8.235 1.00 66.31 82 PRO A C 1
ATOM 650 O O . PRO A 1 82 ? 1.769 -5.259 7.048 1.00 66.31 82 PRO A O 1
ATOM 653 N N . LYS A 1 83 ? 2.047 -6.436 8.942 1.00 77.56 83 LYS A N 1
ATOM 654 C CA . LYS A 1 83 ? 1.511 -7.669 8.377 1.00 77.56 83 LYS A CA 1
ATOM 655 C C . LYS A 1 83 ? 0.004 -7.537 8.290 1.00 77.56 83 LYS A C 1
ATOM 657 O O . LYS A 1 83 ? -0.661 -7.300 9.297 1.00 77.56 83 LYS A O 1
ATOM 662 N N . PHE A 1 84 ? -0.531 -7.726 7.095 1.00 82.69 84 PHE A N 1
ATOM 663 C CA . PHE A 1 84 ? -1.958 -7.661 6.858 1.00 82.69 84 PHE A CA 1
ATOM 664 C C . PHE A 1 84 ? -2.525 -9.066 6.671 1.00 82.69 84 PHE A C 1
ATOM 666 O O . PHE A 1 84 ? -2.372 -9.686 5.622 1.00 82.69 84 PHE A O 1
ATOM 673 N N . ASN A 1 85 ? -3.219 -9.561 7.696 1.00 80.94 85 ASN A N 1
ATOM 674 C CA . ASN A 1 85 ? -3.834 -10.894 7.686 1.00 80.94 85 ASN A CA 1
ATOM 675 C C . ASN A 1 85 ? -5.196 -10.949 6.959 1.00 80.94 85 ASN A C 1
ATOM 677 O O . ASN A 1 85 ? -5.810 -12.017 6.886 1.00 80.94 85 ASN A O 1
ATOM 681 N N . GLY A 1 86 ? -5.692 -9.817 6.443 1.00 80.12 86 GLY A 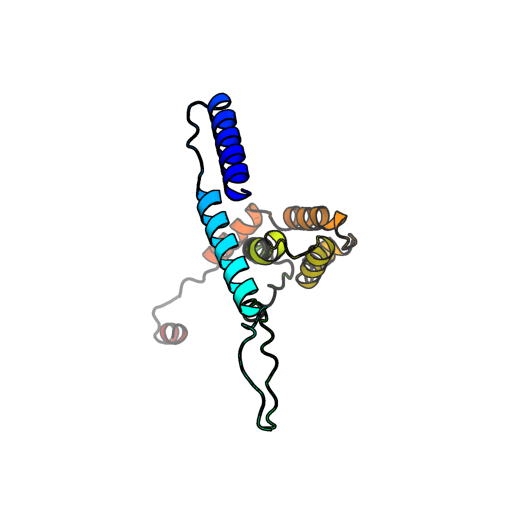N 1
ATOM 682 C CA . GLY A 1 86 ? -7.051 -9.698 5.899 1.00 80.12 86 GLY A CA 1
ATOM 683 C C . GLY A 1 86 ? -8.083 -9.129 6.876 1.00 80.12 86 GLY A C 1
ATOM 684 O O . GLY A 1 86 ? -9.278 -9.253 6.624 1.00 80.12 86 GLY A O 1
ATOM 685 N N . ASN A 1 87 ? -7.660 -8.530 7.994 1.00 82.44 87 ASN A N 1
ATOM 686 C CA . ASN A 1 87 ? -8.590 -7.883 8.918 1.00 82.44 87 ASN A CA 1
ATOM 687 C C . ASN A 1 87 ? -9.041 -6.531 8.360 1.00 82.44 87 ASN A C 1
ATOM 689 O O . ASN A 1 87 ? -8.260 -5.589 8.292 1.00 82.44 87 ASN A O 1
ATOM 693 N N . ILE A 1 88 ? -10.321 -6.417 8.021 1.00 81.06 88 ILE A N 1
ATOM 694 C CA . ILE A 1 88 ? -10.915 -5.215 7.420 1.00 81.06 88 ILE A CA 1
ATOM 695 C C . ILE A 1 88 ? -10.690 -3.961 8.294 1.00 81.06 88 ILE A C 1
ATOM 697 O O . ILE A 1 88 ? -10.526 -2.865 7.773 1.00 81.06 88 ILE A O 1
ATOM 701 N N . LYS A 1 89 ? -10.591 -4.117 9.621 1.00 78.88 89 LYS A N 1
ATOM 702 C CA . LYS A 1 89 ? -10.329 -3.021 10.576 1.00 78.88 89 LYS A CA 1
ATOM 703 C C . LYS A 1 89 ? -8.956 -2.373 10.414 1.00 78.88 89 LYS A C 1
ATOM 705 O O . LYS A 1 89 ? -8.822 -1.166 10.582 1.00 78.88 89 LYS A O 1
ATOM 710 N N . ASP A 1 90 ? -7.948 -3.184 10.112 1.00 82.19 90 ASP A N 1
ATOM 711 C CA . ASP A 1 90 ? -6.553 -2.748 9.997 1.00 82.19 90 ASP A CA 1
ATOM 712 C C . ASP A 1 90 ? -6.211 -2.290 8.574 1.00 82.19 90 ASP A C 1
ATOM 714 O O . ASP A 1 90 ? -5.160 -1.695 8.350 1.00 82.19 90 ASP A O 1
ATOM 718 N N . TRP A 1 91 ? -7.105 -2.538 7.611 1.00 85.38 91 TRP A N 1
ATOM 719 C CA . TRP A 1 9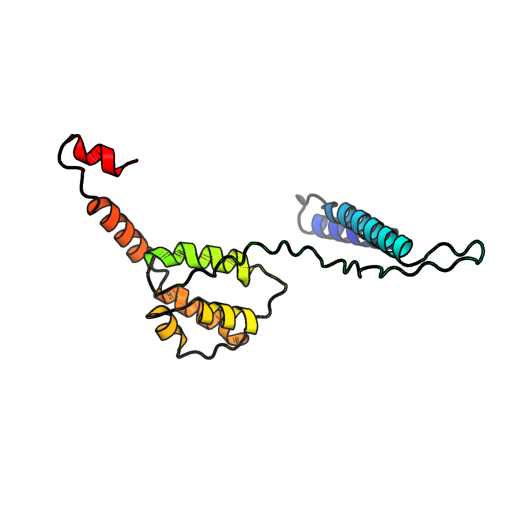1 ? -6.943 -2.146 6.214 1.00 85.38 91 TRP A CA 1
ATOM 720 C C . TRP A 1 91 ? -6.639 -0.650 6.007 1.00 85.38 91 TRP A C 1
ATOM 722 O O . TRP A 1 91 ? -5.639 -0.352 5.349 1.00 85.38 91 TRP A O 1
ATOM 732 N N . PRO A 1 92 ? -7.414 0.306 6.567 1.00 83.88 92 PRO A N 1
ATOM 733 C CA . PRO A 1 92 ? -7.147 1.731 6.365 1.00 83.88 92 PRO A CA 1
ATOM 734 C C . PRO A 1 92 ? -5.795 2.170 6.942 1.00 83.88 92 PRO A C 1
ATOM 736 O O . PRO A 1 92 ? -5.102 2.985 6.342 1.00 83.88 92 PRO A O 1
ATOM 739 N N . LEU A 1 93 ? -5.376 1.601 8.074 1.00 85.06 93 LEU A N 1
ATOM 740 C CA . LEU A 1 93 ? -4.060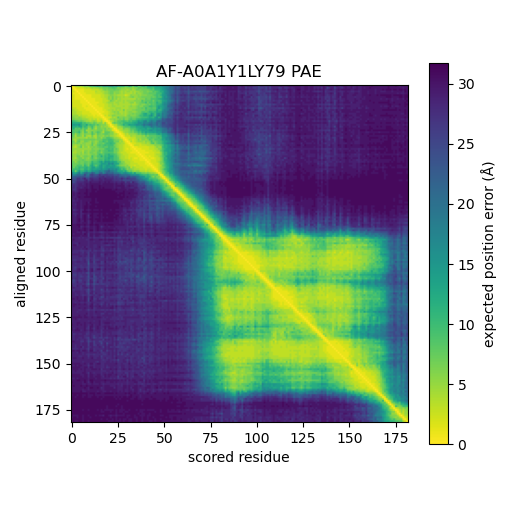 1.887 8.645 1.00 85.06 93 LEU A CA 1
ATOM 741 C C . LEU A 1 93 ? -2.942 1.294 7.775 1.00 85.06 93 LEU A C 1
ATOM 743 O O . LEU A 1 93 ? -1.937 1.950 7.506 1.00 85.06 93 LEU A O 1
ATOM 747 N N . PHE A 1 94 ? -3.129 0.059 7.312 1.00 86.19 94 PHE A N 1
ATOM 748 C CA . PHE A 1 94 ? -2.179 -0.636 6.455 1.00 86.19 94 PHE A CA 1
ATOM 749 C C . PHE A 1 94 ? -1.939 0.113 5.142 1.00 86.19 94 PHE A C 1
ATOM 751 O O . PHE A 1 94 ? -0.785 0.330 4.773 1.00 86.19 94 PHE A O 1
ATOM 758 N N . ILE A 1 95 ? -3.005 0.528 4.450 1.00 84.69 95 ILE A N 1
ATOM 759 C CA . ILE A 1 95 ? -2.884 1.162 3.134 1.00 84.69 95 ILE A CA 1
ATOM 760 C C . ILE A 1 95 ? -2.204 2.534 3.222 1.00 84.69 95 ILE A C 1
ATOM 762 O O . ILE A 1 95 ? -1.380 2.854 2.371 1.00 84.69 95 ILE A O 1
ATOM 766 N N . GLU A 1 96 ? -2.470 3.307 4.279 1.00 85.31 96 GLU A N 1
ATOM 767 C CA . GLU A 1 96 ? -1.802 4.588 4.544 1.00 85.31 96 GLU A CA 1
ATOM 768 C C . GLU A 1 96 ? -0.299 4.404 4.787 1.00 85.31 96 GLU A C 1
ATOM 770 O O . GLU A 1 96 ? 0.529 5.062 4.150 1.00 85.31 96 GLU A O 1
ATOM 775 N N . ILE A 1 97 ? 0.076 3.452 5.651 1.00 83.94 97 ILE A N 1
ATOM 776 C CA . ILE A 1 97 ? 1.486 3.144 5.932 1.00 83.94 97 ILE A CA 1
ATOM 777 C C . ILE A 1 97 ? 2.189 2.649 4.663 1.00 83.94 97 ILE A C 1
ATOM 779 O O . ILE A 1 97 ? 3.292 3.098 4.343 1.00 83.94 97 ILE A O 1
ATOM 783 N N . TYR A 1 98 ? 1.544 1.751 3.920 1.00 84.62 98 TYR A N 1
ATOM 784 C CA . TYR A 1 98 ? 2.075 1.200 2.679 1.00 84.62 98 TYR A CA 1
ATOM 785 C C . TYR A 1 98 ? 2.264 2.288 1.610 1.00 84.62 98 TYR A C 1
ATOM 787 O O . TYR A 1 98 ? 3.314 2.352 0.964 1.00 84.62 98 TYR A O 1
ATOM 795 N N . ASN A 1 99 ? 1.295 3.196 1.458 1.00 83.94 99 ASN A N 1
ATOM 796 C CA . ASN A 1 99 ? 1.400 4.315 0.527 1.00 83.94 99 ASN A CA 1
ATOM 797 C C . ASN A 1 99 ? 2.551 5.257 0.897 1.00 83.94 99 ASN A C 1
ATOM 799 O O . ASN A 1 99 ? 3.333 5.657 0.032 1.00 83.94 99 ASN A O 1
ATOM 803 N N . ASN A 1 100 ? 2.701 5.573 2.184 1.00 80.88 100 ASN A N 1
ATOM 804 C CA . ASN A 1 100 ? 3.762 6.455 2.654 1.00 80.88 100 ASN A CA 1
ATOM 805 C C . ASN A 1 100 ? 5.161 5.845 2.457 1.00 80.88 100 ASN A C 1
ATOM 807 O O . ASN A 1 100 ? 6.070 6.533 1.997 1.00 80.88 100 ASN A O 1
ATOM 811 N N . MET A 1 101 ? 5.324 4.551 2.745 1.00 77.62 101 MET A N 1
ATOM 812 C CA . MET A 1 101 ? 6.630 3.891 2.677 1.00 77.62 101 MET A CA 1
ATOM 813 C C . MET A 1 101 ? 7.042 3.405 1.292 1.00 77.62 101 MET A C 1
ATOM 815 O O . MET A 1 101 ? 8.222 3.467 0.953 1.00 77.62 101 MET A O 1
ATOM 819 N N . ILE A 1 102 ? 6.107 2.835 0.532 1.00 79.50 102 ILE A N 1
ATOM 820 C CA . ILE A 1 102 ? 6.424 2.044 -0.665 1.00 79.50 102 ILE A CA 1
ATOM 821 C C . ILE A 1 102 ? 5.923 2.745 -1.924 1.00 79.50 102 ILE A C 1
ATOM 823 O O . ILE A 1 102 ? 6.658 2.828 -2.911 1.00 79.50 102 ILE A O 1
ATOM 827 N N . HIS A 1 103 ? 4.702 3.285 -1.896 1.00 76.62 103 HIS A N 1
ATOM 828 C CA . HIS A 1 103 ? 4.130 3.963 -3.062 1.00 76.62 103 HIS A CA 1
ATOM 829 C C . HIS A 1 103 ? 4.817 5.308 -3.342 1.00 76.62 103 HIS A C 1
ATOM 831 O O . HIS A 1 103 ? 5.211 5.574 -4.474 1.00 76.62 103 HIS A O 1
ATOM 837 N N . ASN A 1 104 ? 5.042 6.124 -2.308 1.00 76.25 104 ASN A N 1
ATOM 838 C CA . ASN A 1 104 ? 5.695 7.432 -2.438 1.00 76.25 104 ASN A CA 1
ATOM 839 C C . ASN A 1 104 ? 7.219 7.358 -2.607 1.00 76.25 104 ASN A C 1
ATOM 841 O O . ASN A 1 104 ? 7.861 8.369 -2.906 1.00 76.25 104 ASN A O 1
ATOM 845 N N . ASN A 1 105 ? 7.813 6.177 -2.428 1.00 77.00 105 ASN A N 1
ATOM 846 C CA . ASN A 1 105 ? 9.245 6.005 -2.580 1.00 77.00 105 ASN A CA 1
ATOM 847 C C . ASN A 1 105 ? 9.621 5.870 -4.064 1.00 77.00 105 ASN A C 1
ATOM 849 O O . ASN A 1 105 ? 9.297 4.877 -4.724 1.00 77.00 105 ASN A O 1
ATOM 853 N N . ARG A 1 106 ? 10.317 6.887 -4.587 1.00 74.06 106 ARG A N 1
ATOM 854 C CA . ARG A 1 106 ? 10.783 6.953 -5.983 1.00 74.06 106 ARG A CA 1
ATOM 855 C C . ARG A 1 106 ? 11.985 6.051 -6.266 1.00 74.06 106 ARG A C 1
ATOM 857 O O . ARG A 1 106 ? 12.263 5.798 -7.431 1.00 74.06 106 ARG A O 1
ATOM 864 N N . ASP A 1 107 ? 12.665 5.562 -5.231 1.00 75.12 107 ASP A N 1
ATOM 865 C CA . ASP A 1 107 ? 13.814 4.662 -5.370 1.00 75.12 107 ASP A CA 1
ATOM 866 C C . ASP A 1 107 ? 13.400 3.192 -5.619 1.00 75.12 107 ASP A C 1
ATOM 868 O O . ASP A 1 107 ? 14.256 2.360 -5.908 1.00 75.12 107 ASP A O 1
ATOM 872 N N . LEU A 1 108 ? 12.107 2.848 -5.507 1.00 76.06 108 LEU A N 1
ATOM 873 C CA . LEU A 1 108 ? 11.597 1.483 -5.705 1.00 76.06 108 LEU A CA 1
ATOM 874 C C . LEU A 1 108 ? 11.002 1.290 -7.102 1.00 76.06 108 LEU A C 1
ATOM 876 O O . LEU A 1 108 ? 10.307 2.165 -7.620 1.00 76.06 108 LEU A O 1
ATOM 880 N N . ASN A 1 109 ? 11.223 0.117 -7.693 1.00 81.62 109 ASN A N 1
ATOM 881 C CA . ASN A 1 109 ? 10.604 -0.262 -8.958 1.00 81.62 109 ASN A CA 1
ATOM 882 C C . ASN A 1 109 ? 9.249 -0.948 -8.713 1.00 81.62 109 ASN A C 1
ATOM 884 O O . ASN A 1 109 ? 9.036 -1.536 -7.654 1.00 81.62 109 ASN A O 1
ATOM 888 N N . ASP A 1 110 ? 8.331 -0.934 -9.683 1.00 81.38 110 ASP A N 1
ATOM 889 C CA . ASP A 1 110 ? 6.988 -1.520 -9.498 1.00 81.38 110 ASP A CA 1
ATOM 890 C C . ASP A 1 110 ? 7.020 -3.018 -9.156 1.00 81.38 110 ASP A C 1
ATOM 892 O O . ASP A 1 110 ? 6.193 -3.507 -8.383 1.00 81.38 110 ASP A O 1
ATOM 896 N N . VAL A 1 111 ? 8.020 -3.737 -9.678 1.00 81.62 111 VAL A N 1
ATOM 897 C CA . VAL A 1 111 ? 8.289 -5.144 -9.342 1.00 81.62 111 VAL A CA 1
ATOM 898 C C . VAL A 1 111 ? 8.659 -5.295 -7.864 1.00 81.62 111 VAL A C 1
ATOM 900 O O . VAL A 1 111 ? 8.155 -6.184 -7.183 1.0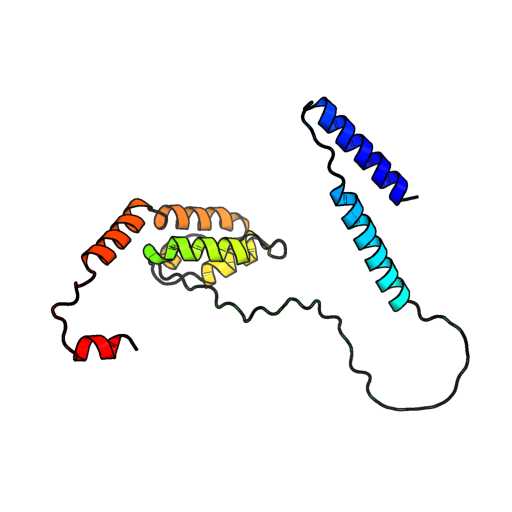0 81.62 111 VAL A O 1
ATOM 903 N N . ASP A 1 112 ? 9.505 -4.419 -7.329 1.00 80.06 112 ASP A N 1
ATOM 904 C CA . ASP A 1 112 ? 9.886 -4.479 -5.918 1.00 80.06 112 ASP A CA 1
ATOM 905 C C . ASP A 1 112 ? 8.692 -4.115 -5.036 1.00 80.06 112 ASP A C 1
ATOM 907 O O . ASP A 1 112 ? 8.398 -4.821 -4.074 1.00 80.06 112 ASP A O 1
ATOM 911 N N . ARG A 1 113 ? 7.923 -3.082 -5.410 1.00 84.00 113 ARG A N 1
ATOM 912 C CA . ARG A 1 113 ? 6.710 -2.661 -4.687 1.00 84.00 113 ARG A CA 1
ATOM 913 C C . ARG A 1 113 ? 5.711 -3.804 -4.521 1.00 84.00 113 ARG A C 1
ATOM 915 O O . ARG A 1 113 ? 5.193 -3.999 -3.419 1.00 84.00 113 ARG A O 1
ATOM 922 N N . VAL A 1 114 ? 5.447 -4.564 -5.587 1.00 83.31 114 VAL A N 1
ATOM 923 C CA . VAL A 1 114 ? 4.509 -5.694 -5.532 1.00 83.31 114 VAL A CA 1
ATOM 924 C C . VAL A 1 114 ? 5.066 -6.873 -4.737 1.00 83.31 114 VAL A C 1
ATOM 926 O O . VAL A 1 114 ? 4.320 -7.495 -3.985 1.00 83.31 114 VAL A O 1
ATOM 929 N N . ASN A 1 115 ? 6.370 -7.142 -4.817 1.00 81.81 115 ASN A N 1
ATOM 930 C CA . ASN A 1 115 ? 7.001 -8.170 -3.990 1.00 81.81 115 ASN A CA 1
ATOM 931 C C . ASN A 1 115 ? 6.941 -7.808 -2.501 1.00 81.81 115 ASN A C 1
ATOM 933 O O . ASN A 1 115 ? 6.587 -8.652 -1.677 1.00 81.81 115 ASN A O 1
ATOM 937 N N . TYR A 1 116 ? 7.187 -6.540 -2.159 1.00 82.69 116 TYR A N 1
ATOM 938 C CA . TYR A 1 116 ? 6.988 -6.044 -0.800 1.00 82.69 116 TYR A CA 1
ATOM 939 C C . TYR A 1 116 ? 5.531 -6.174 -0.370 1.00 82.69 116 TYR A C 1
ATOM 941 O O . TYR A 1 116 ? 5.281 -6.684 0.716 1.00 82.69 116 TYR A O 1
ATOM 949 N N . LEU A 1 117 ? 4.574 -5.783 -1.219 1.00 83.44 117 LEU A N 1
ATOM 950 C CA . LEU A 1 117 ? 3.147 -5.920 -0.924 1.00 83.44 117 LEU A CA 1
ATOM 951 C C . LEU A 1 117 ? 2.805 -7.366 -0.574 1.00 83.44 117 LEU A C 1
ATOM 953 O O . LEU A 1 117 ? 2.319 -7.618 0.520 1.00 83.44 117 LEU A O 1
ATOM 957 N N . VAL A 1 118 ? 3.130 -8.320 -1.449 1.00 82.38 118 VAL A N 1
ATOM 958 C CA . VAL A 1 118 ? 2.844 -9.745 -1.227 1.00 82.38 118 VAL A CA 1
ATOM 959 C C . VAL A 1 118 ? 3.531 -10.273 0.035 1.00 82.38 118 VAL A C 1
ATOM 961 O O . VAL A 1 118 ? 2.913 -11.040 0.767 1.00 82.38 118 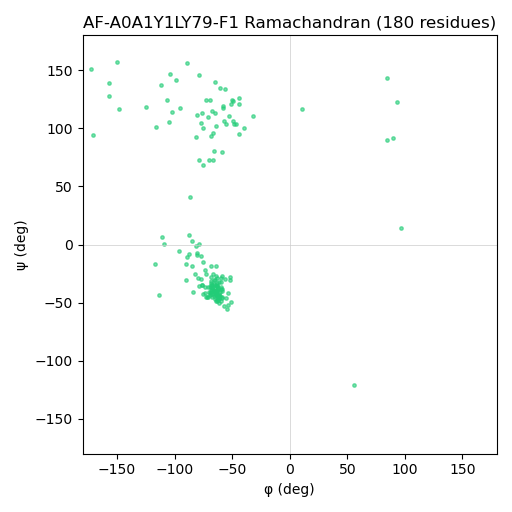VAL A O 1
ATOM 964 N N . GLY A 1 119 ? 4.748 -9.815 0.346 1.00 80.56 119 GLY A N 1
ATOM 965 C CA . GLY A 1 119 ? 5.443 -10.156 1.592 1.00 80.56 119 GLY A CA 1
ATOM 966 C C . GLY A 1 119 ? 4.790 -9.596 2.865 1.00 80.56 119 GLY A C 1
ATOM 967 O O . GLY A 1 119 ? 4.948 -10.177 3.939 1.00 80.56 119 GLY A O 1
ATOM 968 N N . CYS A 1 120 ? 4.037 -8.497 2.764 1.00 82.44 120 CYS A N 1
ATOM 969 C CA . CYS A 1 120 ? 3.261 -7.939 3.877 1.00 82.44 120 CYS A CA 1
ATOM 970 C C . CYS A 1 120 ? 1.915 -8.645 4.065 1.00 82.44 120 CYS A C 1
ATOM 972 O O . CYS A 1 120 ? 1.346 -8.616 5.157 1.00 82.44 120 CYS A O 1
ATOM 974 N N . LEU A 1 121 ? 1.371 -9.238 3.002 1.00 84.88 121 LEU A N 1
ATOM 975 C CA . LEU A 1 121 ? 0.075 -9.904 3.033 1.00 84.88 121 LEU A CA 1
ATOM 976 C C . LEU A 1 121 ? 0.197 -11.288 3.668 1.00 84.88 121 LEU A C 1
ATOM 978 O O . LEU A 1 121 ? 1.191 -11.999 3.543 1.00 84.88 121 LEU A O 1
ATOM 982 N N . SER A 1 122 ? -0.847 -11.693 4.371 1.00 83.25 122 SER A N 1
ATOM 983 C CA . SER A 1 122 ? -0.921 -12.983 5.042 1.00 83.25 122 SER A CA 1
ATOM 984 C C . SER A 1 122 ? -2.370 -13.461 5.098 1.00 83.25 122 SER A C 1
ATOM 986 O O . SER A 1 122 ? -3.314 -12.676 4.980 1.00 83.25 122 SER A O 1
ATOM 988 N N . GLY A 1 123 ? -2.560 -14.775 5.227 1.00 84.62 123 GLY A N 1
ATOM 989 C CA . GLY A 1 123 ? -3.883 -15.386 5.367 1.00 84.62 123 GLY A CA 1
ATOM 990 C C . GLY A 1 123 ? -4.851 -15.027 4.234 1.00 84.62 123 GLY A C 1
ATOM 991 O O . GLY A 1 123 ? -4.588 -15.300 3.061 1.00 84.62 123 GLY A O 1
ATOM 992 N N . SER A 1 124 ? -5.983 -14.410 4.591 1.00 81.00 124 SER A N 1
ATOM 993 C CA . SER A 1 124 ? -7.068 -14.122 3.645 1.00 81.00 124 SER A CA 1
ATOM 994 C C . SER A 1 124 ? -6.672 -13.109 2.573 1.00 81.00 124 SER A C 1
ATOM 996 O O . SER A 1 124 ? -7.190 -13.179 1.462 1.00 81.00 124 SER A O 1
ATOM 998 N N . ALA A 1 125 ? -5.771 -12.175 2.880 1.00 81.75 125 ALA A N 1
ATOM 999 C CA . ALA A 1 125 ? -5.359 -11.153 1.923 1.00 81.75 125 ALA A CA 1
ATOM 1000 C C . ALA A 1 125 ? -4.398 -11.704 0.861 1.00 81.75 125 ALA A C 1
ATOM 1002 O O . ALA A 1 125 ? -4.480 -11.338 -0.311 1.00 81.75 125 ALA A O 1
ATOM 1003 N N . LEU A 1 126 ? -3.542 -12.652 1.255 1.00 83.31 126 LEU A N 1
ATOM 1004 C CA . LEU A 1 126 ? -2.657 -13.356 0.330 1.00 83.31 126 LEU A CA 1
ATOM 1005 C C . LEU A 1 126 ? -3.455 -14.246 -0.630 1.00 83.31 126 LEU A C 1
ATOM 1007 O O . LEU A 1 126 ? -3.137 -14.287 -1.811 1.00 83.31 126 LEU A O 1
ATOM 1011 N N . SER A 1 127 ? -4.534 -14.879 -0.159 1.00 82.38 127 SER A N 1
ATOM 1012 C CA . SER A 1 127 ? -5.427 -15.697 -0.998 1.00 82.38 127 SER A CA 1
ATOM 1013 C C . SER A 1 127 ? -6.104 -14.896 -2.125 1.00 82.38 127 SER A C 1
ATOM 1015 O O . SER A 1 127 ? -6.313 -15.402 -3.223 1.00 82.38 127 SER A O 1
ATOM 1017 N N . VAL A 1 128 ? -6.395 -13.608 -1.899 1.00 80.25 128 VAL A N 1
ATOM 1018 C CA . VAL A 1 128 ? -6.910 -12.709 -2.953 1.00 80.25 128 VAL A CA 1
ATOM 1019 C C . VAL A 1 128 ? -5.842 -12.439 -4.017 1.00 80.25 128 VAL A C 1
ATOM 1021 O O . VAL A 1 128 ? -6.151 -12.339 -5.202 1.00 80.25 128 VAL A O 1
ATOM 1024 N N . CYS A 1 129 ? -4.578 -12.356 -3.604 1.00 77.25 129 CYS A N 1
ATOM 1025 C CA . CYS A 1 129 ? -3.463 -12.034 -4.490 1.00 77.25 129 CYS A CA 1
ATOM 1026 C C . CYS A 1 129 ? -2.819 -13.269 -5.130 1.00 77.25 129 CYS A C 1
ATOM 1028 O O . CYS A 1 129 ? -2.134 -13.129 -6.135 1.00 77.25 129 CYS A O 1
ATOM 1030 N N . SER A 1 130 ? -3.049 -14.479 -4.610 1.00 76.81 130 SER A N 1
ATOM 1031 C CA . SER A 1 130 ? -2.415 -15.706 -5.115 1.00 76.81 130 SER A CA 1
ATOM 1032 C C . SER A 1 130 ? -2.815 -16.059 -6.550 1.00 76.81 130 SER A C 1
ATOM 1034 O O . SER A 1 130 ? -2.115 -16.825 -7.203 1.00 76.81 130 SER A O 1
ATOM 1036 N N . GLY A 1 131 ? -3.925 -15.509 -7.053 1.00 76.56 131 GLY A N 1
ATOM 1037 C CA . GLY A 1 131 ? -4.340 -15.654 -8.452 1.00 76.56 131 GLY A CA 1
ATOM 1038 C C . GLY A 1 131 ? -3.631 -14.708 -9.426 1.00 76.56 131 GLY A C 1
ATOM 1039 O O . GLY A 1 131 ? -3.833 -14.826 -10.633 1.00 76.56 131 GLY A O 1
ATOM 1040 N N . ILE A 1 132 ? -2.830 -13.763 -8.928 1.00 78.94 132 ILE A N 1
ATOM 1041 C CA . ILE A 1 132 ? -2.261 -12.670 -9.713 1.00 78.94 132 ILE A CA 1
ATOM 1042 C C . ILE A 1 132 ? -0.729 -12.679 -9.556 1.00 78.94 132 ILE A C 1
ATOM 1044 O O . ILE A 1 132 ? -0.228 -12.504 -8.446 1.00 78.94 132 ILE A O 1
ATOM 1048 N N . PRO A 1 133 ? 0.048 -12.866 -10.641 1.00 76.81 133 PRO A N 1
ATOM 1049 C CA . PRO A 1 133 ? 1.506 -12.856 -10.554 1.00 76.81 133 PRO A CA 1
ATOM 1050 C C . PRO A 1 133 ? 2.036 -11.503 -10.045 1.00 76.81 133 PRO A C 1
ATOM 1052 O O . PRO A 1 133 ? 1.600 -10.471 -10.575 1.00 76.81 133 PRO A O 1
ATOM 1055 N N . PRO A 1 134 ? 2.994 -11.480 -9.093 1.00 74.25 134 PRO A N 1
ATOM 1056 C CA . PRO A 1 134 ? 3.636 -10.263 -8.596 1.00 74.25 134 PRO A CA 1
ATOM 1057 C C . PRO A 1 134 ? 4.652 -9.727 -9.616 1.00 74.25 134 PRO A C 1
ATOM 1059 O O . PRO A 1 134 ? 5.864 -9.766 -9.424 1.00 74.25 134 PRO A O 1
ATOM 1062 N N . ILE A 1 135 ? 4.133 -9.253 -10.744 1.00 79.88 135 ILE A N 1
ATOM 1063 C CA . ILE A 1 135 ? 4.882 -8.586 -11.810 1.00 79.88 135 ILE A CA 1
ATOM 1064 C C . ILE A 1 135 ? 4.601 -7.085 -11.693 1.00 79.88 135 ILE A C 1
ATOM 1066 O O . ILE A 1 135 ? 3.498 -6.699 -11.305 1.00 79.88 135 ILE A O 1
ATOM 1070 N N . GLY A 1 136 ? 5.579 -6.236 -12.020 1.00 74.69 136 GLY A N 1
ATOM 1071 C CA . GLY A 1 136 ? 5.469 -4.779 -11.866 1.00 74.69 136 GLY A CA 1
ATOM 1072 C C . GLY A 1 136 ? 4.237 -4.186 -12.556 1.00 74.69 136 GLY A C 1
ATOM 1073 O O . GLY A 1 136 ? 3.503 -3.423 -11.936 1.00 74.69 136 GLY A O 1
ATOM 1074 N N . ASP A 1 137 ? 3.915 -4.636 -13.771 1.00 82.06 137 ASP A N 1
ATOM 1075 C CA . ASP A 1 137 ? 2.699 -4.220 -14.493 1.00 82.06 137 ASP A CA 1
ATOM 1076 C C . ASP A 1 137 ? 1.399 -4.552 -13.742 1.00 82.06 137 ASP A C 1
ATOM 1078 O O . ASP A 1 137 ? 0.391 -3.851 -13.848 1.00 82.06 137 ASP A O 1
ATOM 1082 N N . ASN A 1 138 ? 1.428 -5.614 -12.937 1.00 83.69 138 ASN A N 1
ATOM 1083 C CA . ASN A 1 138 ? 0.291 -6.110 -12.177 1.00 83.69 138 ASN A CA 1
ATOM 1084 C C . ASN A 1 138 ? 0.150 -5.451 -10.803 1.00 83.69 138 ASN A C 1
ATOM 1086 O O . ASN A 1 138 ? -0.873 -5.642 -10.147 1.00 83.69 138 ASN A O 1
ATOM 1090 N N . TYR A 1 139 ? 1.129 -4.654 -10.365 1.00 84.25 139 TYR A N 1
ATOM 1091 C CA . TYR A 1 139 ? 1.094 -3.964 -9.075 1.00 84.25 139 TYR A CA 1
ATOM 1092 C C . TYR A 1 139 ? -0.215 -3.185 -8.883 1.00 84.25 139 TYR A C 1
ATOM 1094 O O . TYR A 1 139 ? -0.914 -3.361 -7.885 1.00 84.25 139 TYR A O 1
ATOM 1102 N N . ARG A 1 140 ? -0.599 -2.383 -9.884 1.00 84.94 140 ARG A N 1
ATOM 1103 C CA . ARG A 1 140 ? -1.838 -1.588 -9.851 1.00 84.94 140 ARG A CA 1
ATOM 1104 C C . ARG A 1 140 ? -3.089 -2.463 -9.787 1.00 84.94 140 ARG A C 1
ATOM 1106 O O . ARG A 1 140 ? -4.063 -2.078 -9.147 1.00 84.94 140 ARG A O 1
ATOM 1113 N N . ILE A 1 141 ? -3.068 -3.621 -10.446 1.00 86.06 141 ILE A N 1
ATOM 1114 C CA . ILE A 1 141 ? -4.193 -4.560 -10.489 1.00 86.06 141 ILE A CA 1
ATOM 1115 C C . ILE A 1 141 ? -4.351 -5.243 -9.129 1.00 86.06 141 ILE A C 1
ATOM 1117 O O . ILE A 1 141 ? -5.456 -5.282 -8.594 1.00 86.06 141 ILE A O 1
ATOM 1121 N N . ILE A 1 142 ? -3.248 -5.700 -8.536 1.00 85.06 142 ILE A N 1
ATOM 1122 C CA . ILE A 1 142 ? -3.217 -6.324 -7.207 1.00 85.06 142 ILE A CA 1
ATOM 1123 C C . ILE A 1 142 ? -3.675 -5.330 -6.142 1.00 85.06 142 ILE A C 1
ATOM 1125 O O . ILE A 1 142 ? -4.547 -5.644 -5.334 1.00 85.06 142 ILE A O 1
ATOM 1129 N N . LEU A 1 143 ? -3.137 -4.108 -6.174 1.00 86.44 143 LEU A N 1
ATOM 1130 C CA . LEU A 1 143 ? -3.514 -3.059 -5.234 1.00 86.44 143 LEU A CA 1
ATOM 1131 C C . LEU A 1 143 ? -5.007 -2.731 -5.350 1.00 86.44 143 LEU A C 1
ATOM 1133 O O . LEU A 1 143 ? -5.701 -2.658 -4.340 1.00 86.44 143 LEU A O 1
ATOM 1137 N N . LYS A 1 144 ? -5.524 -2.606 -6.578 1.00 87.25 144 LYS A N 1
ATOM 1138 C CA . LYS A 1 144 ? -6.949 -2.361 -6.817 1.00 87.25 144 LYS A CA 1
ATOM 1139 C C . LYS A 1 144 ? -7.826 -3.518 -6.338 1.00 87.25 144 LYS A C 1
ATOM 1141 O O . LYS A 1 144 ? -8.855 -3.259 -5.728 1.00 87.25 144 LYS A O 1
ATOM 1146 N N . ALA A 1 145 ? -7.430 -4.765 -6.584 1.00 86.00 145 ALA A N 1
ATOM 1147 C CA . ALA A 1 145 ? -8.173 -5.940 -6.132 1.00 86.00 145 ALA A CA 1
ATOM 1148 C C . ALA A 1 145 ? -8.249 -6.014 -4.599 1.00 86.00 145 ALA A C 1
ATOM 1150 O O . ALA A 1 145 ? -9.290 -6.364 -4.050 1.00 86.00 145 ALA A O 1
ATOM 1151 N N . LEU A 1 146 ? -7.170 -5.642 -3.904 1.00 85.62 146 LEU A N 1
ATOM 1152 C CA . LEU A 1 146 ? -7.169 -5.561 -2.446 1.00 85.62 146 LEU A CA 1
ATOM 1153 C C . LEU A 1 146 ? -8.070 -4.435 -1.930 1.00 85.62 146 LEU A C 1
ATOM 1155 O O . LEU A 1 146 ? -8.855 -4.670 -1.018 1.00 85.62 146 LEU A O 1
ATOM 1159 N N . VAL A 1 147 ? -7.994 -3.241 -2.526 1.00 86.00 147 VAL A N 1
ATOM 1160 C CA . VAL A 1 147 ? -8.880 -2.118 -2.180 1.00 86.00 147 VAL A CA 1
ATOM 1161 C C . VAL A 1 147 ? -10.341 -2.512 -2.393 1.00 86.00 147 VAL A C 1
ATOM 1163 O O . VAL A 1 147 ? -11.149 -2.329 -1.498 1.00 86.00 147 VAL A O 1
ATOM 1166 N N . ASP A 1 148 ? -10.685 -3.138 -3.515 1.00 85.88 148 ASP A N 1
ATOM 1167 C CA . ASP A 1 148 ? -12.062 -3.564 -3.794 1.00 85.88 148 ASP A CA 1
ATOM 1168 C C . ASP A 1 148 ? -12.585 -4.594 -2.774 1.00 85.88 148 ASP A C 1
ATOM 1170 O O . ASP A 1 148 ? -13.736 -4.538 -2.346 1.00 85.88 148 ASP A O 1
ATOM 1174 N N . LYS A 1 149 ? -11.720 -5.515 -2.326 1.00 83.25 149 LYS A N 1
ATOM 1175 C CA . LYS A 1 149 ? -12.078 -6.551 -1.346 1.00 83.25 149 LYS A CA 1
ATOM 1176 C C . LYS A 1 149 ? -12.129 -6.064 0.101 1.00 83.25 149 LYS A C 1
ATOM 1178 O O . LYS A 1 149 ? -12.919 -6.610 0.872 1.00 83.25 149 LYS A O 1
ATOM 1183 N N . PHE A 1 150 ? -11.250 -5.139 0.488 1.00 82.19 150 PHE A N 1
ATOM 1184 C CA . PHE A 1 150 ? -11.010 -4.775 1.889 1.00 82.19 150 PHE A CA 1
ATOM 1185 C C . PHE A 1 150 ? -11.351 -3.312 2.232 1.00 82.19 150 PHE A C 1
ATOM 1187 O O . PHE A 1 150 ? -11.560 -3.027 3.409 1.00 82.19 150 PHE A O 1
ATOM 1194 N N . ASP A 1 151 ? -11.497 -2.403 1.257 1.00 82.38 151 ASP A N 1
ATOM 1195 C CA . ASP A 1 151 ? -11.928 -1.001 1.457 1.00 82.38 151 ASP A CA 1
ATOM 1196 C C . ASP A 1 151 ? -13.460 -0.845 1.455 1.00 82.38 151 ASP A C 1
ATOM 1198 O O . ASP A 1 151 ? -14.019 0.109 0.908 1.00 82.38 151 ASP A O 1
ATOM 1202 N N . ASP A 1 152 ? -14.180 -1.772 2.088 1.00 84.81 152 ASP A N 1
ATOM 1203 C CA . ASP A 1 152 ? -15.608 -1.572 2.322 1.00 84.81 152 ASP A CA 1
ATOM 1204 C C . ASP A 1 152 ? -15.808 -0.690 3.560 1.00 84.81 152 ASP A C 1
ATOM 1206 O O . ASP A 1 152 ? -15.886 -1.155 4.702 1.00 84.81 152 ASP A O 1
ATOM 1210 N N . LYS A 1 153 ? -15.919 0.621 3.319 1.00 81.00 153 LYS A N 1
ATOM 1211 C CA . LYS A 1 153 ? -16.144 1.644 4.353 1.00 81.00 153 LYS A CA 1
ATOM 1212 C C . LYS A 1 153 ? -17.343 1.328 5.254 1.00 81.00 153 LYS A C 1
ATOM 1214 O O . LYS A 1 153 ? -17.323 1.710 6.423 1.00 81.00 153 LYS A O 1
ATOM 1219 N N . ARG A 1 154 ? -18.378 0.636 4.750 1.00 80.06 154 ARG A N 1
ATOM 1220 C CA . ARG A 1 154 ? -19.559 0.264 5.549 1.00 80.06 154 ARG A CA 1
ATOM 1221 C C . ARG A 1 154 ? -19.228 -0.849 6.531 1.00 80.06 154 ARG A C 1
ATOM 1223 O O . ARG A 1 154 ? -19.588 -0.743 7.700 1.00 80.06 154 ARG A O 1
ATOM 1230 N N . LEU A 1 155 ? -18.517 -1.882 6.079 1.00 81.00 155 LEU A N 1
ATOM 1231 C CA . LEU A 1 155 ? -18.042 -2.959 6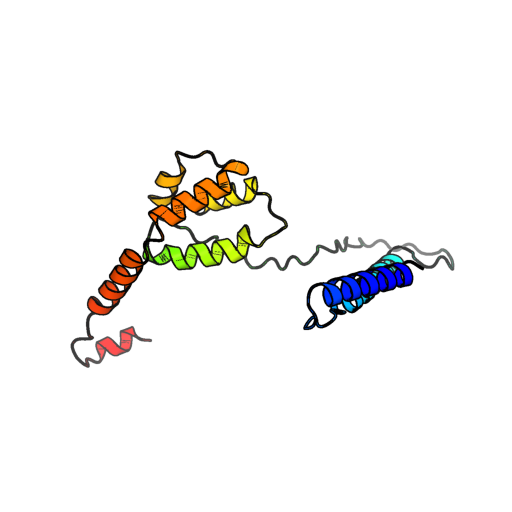.952 1.00 81.00 155 LEU A CA 1
ATOM 1232 C C . LEU A 1 155 ? -17.044 -2.438 7.986 1.00 81.00 155 LEU A C 1
ATOM 1234 O O . LEU A 1 155 ? -17.163 -2.769 9.164 1.00 81.00 155 LEU A O 1
ATOM 1238 N N . ILE A 1 156 ? -16.117 -1.573 7.570 1.00 83.75 156 ILE A N 1
ATOM 1239 C CA . ILE A 1 156 ? -15.161 -0.917 8.467 1.00 83.75 156 ILE A CA 1
ATOM 1240 C C . ILE A 1 156 ? -15.914 -0.138 9.560 1.00 83.75 156 ILE A C 1
ATOM 1242 O O . ILE A 1 156 ? -15.695 -0.386 10.746 1.00 83.75 156 ILE A O 1
ATOM 1246 N N . ALA A 1 157 ? -16.853 0.736 9.183 1.00 81.62 157 ALA A N 1
ATOM 1247 C CA . ALA A 1 157 ? -17.640 1.533 10.125 1.00 81.62 157 ALA A CA 1
ATOM 1248 C C . ALA A 1 157 ? -18.489 0.670 11.071 1.00 81.62 157 ALA A C 1
ATOM 1250 O O . ALA A 1 157 ? -18.450 0.880 12.282 1.00 81.62 157 ALA A O 1
ATOM 1251 N N . ASN A 1 158 ? -19.195 -0.338 10.549 1.00 82.81 158 ASN A N 1
ATOM 1252 C CA . ASN A 1 158 ? -19.969 -1.272 11.369 1.00 82.81 158 ASN A CA 1
ATOM 1253 C C . ASN A 1 158 ? -19.082 -1.990 12.382 1.00 82.81 158 ASN A C 1
ATOM 1255 O O . ASN A 1 158 ? -19.448 -2.109 13.543 1.00 82.81 158 ASN A O 1
ATOM 1259 N N . SER A 1 159 ? -17.876 -2.388 11.984 1.00 80.50 159 SER A N 1
ATOM 1260 C CA . SER A 1 159 ? -16.936 -3.059 12.875 1.00 80.50 159 SER A CA 1
ATOM 1261 C C . SER A 1 159 ? -16.385 -2.149 13.988 1.00 80.50 159 SER A C 1
ATOM 1263 O O . SER A 1 159 ? -16.016 -2.641 15.060 1.00 80.50 159 SER A O 1
ATOM 1265 N N . TYR A 1 160 ? -16.315 -0.830 13.759 1.00 81.62 160 TYR A N 1
ATOM 1266 C CA . TYR A 1 160 ? -16.006 0.160 14.797 1.00 81.62 160 TYR A CA 1
ATOM 1267 C C . TYR A 1 160 ? -17.204 0.386 15.717 1.00 81.62 160 TYR A C 1
ATOM 1269 O O . TYR A 1 160 ? -17.037 0.415 16.932 1.00 81.62 160 TYR A O 1
ATOM 1277 N N . ILE A 1 161 ? -18.411 0.486 15.157 1.00 82.75 161 ILE A N 1
ATOM 1278 C CA . ILE A 1 161 ? -19.650 0.624 15.930 1.00 82.75 161 ILE A CA 1
ATOM 1279 C C . ILE A 1 161 ? -19.854 -0.604 16.820 1.00 82.75 161 ILE A C 1
ATOM 1281 O O . ILE A 1 161 ? -20.098 -0.451 18.008 1.00 82.75 161 ILE A O 1
ATOM 1285 N N . GLU A 1 162 ? -19.668 -1.816 16.302 1.00 80.62 162 GLU A N 1
ATOM 1286 C CA . GLU A 1 162 ? -19.717 -3.046 17.094 1.00 80.62 162 GLU A CA 1
ATOM 1287 C C . GLU A 1 162 ? -18.676 -3.048 18.213 1.00 80.62 162 GLU A C 1
ATOM 1289 O O . GLU A 1 162 ? -18.988 -3.472 19.314 1.00 80.62 162 GLU A O 1
ATOM 1294 N N . GLN A 1 163 ? -17.462 -2.534 17.994 1.00 77.81 163 GLN A N 1
ATOM 1295 C CA . GLN A 1 163 ? -16.474 -2.397 19.073 1.00 77.81 163 GLN A CA 1
ATOM 1296 C C . GLN A 1 163 ? -16.896 -1.389 20.139 1.00 77.81 163 GLN A C 1
ATOM 1298 O O . GLN A 1 163 ? -16.683 -1.643 21.321 1.00 77.81 163 GLN A O 1
ATOM 1303 N N . LEU A 1 164 ? -17.495 -0.267 19.735 1.00 78.88 164 LEU A N 1
ATOM 1304 C CA . LEU A 1 164 ? -18.023 0.738 20.657 1.00 78.88 164 LEU A CA 1
ATOM 1305 C C . LEU A 1 164 ? -19.222 0.202 21.449 1.00 78.88 164 LEU A C 1
ATOM 1307 O O . LEU A 1 164 ? -19.333 0.458 22.642 1.00 78.88 164 LEU A O 1
ATOM 1311 N N . LEU A 1 165 ? -20.100 -0.568 20.807 1.00 77.06 165 LEU A N 1
ATOM 1312 C CA . LEU A 1 165 ? -21.280 -1.168 21.435 1.00 77.06 165 LEU A CA 1
ATOM 1313 C C . LEU A 1 165 ? -20.924 -2.377 22.307 1.00 77.06 165 LEU A C 1
ATOM 1315 O O . LEU A 1 165 ? -21.532 -2.593 23.350 1.00 77.06 165 LEU A O 1
ATOM 1319 N N . ASN A 1 166 ? -19.920 -3.151 21.900 1.00 71.88 166 ASN A N 1
ATOM 1320 C CA . ASN A 1 166 ? -19.382 -4.283 22.650 1.00 71.88 166 ASN A CA 1
ATOM 1321 C C . ASN A 1 166 ? -18.334 -3.841 23.685 1.00 71.88 166 ASN A C 1
ATOM 1323 O O . ASN A 1 166 ? -17.749 -4.678 24.380 1.00 71.88 166 ASN A O 1
ATOM 1327 N N . PHE A 1 167 ? -18.100 -2.530 23.808 1.00 66.38 167 PHE A N 1
ATOM 1328 C CA . PHE A 1 167 ? -17.347 -1.949 24.903 1.00 66.38 167 PHE A CA 1
ATOM 1329 C C . PHE A 1 167 ? -18.166 -2.164 26.173 1.00 66.38 167 PHE A C 1
ATOM 1331 O O . PHE A 1 167 ? -19.126 -1.453 26.467 1.00 66.38 167 PHE A O 1
ATOM 1338 N N . LYS A 1 168 ? -17.828 -3.231 26.898 1.00 58.97 168 LYS A N 1
ATOM 1339 C CA . LYS A 1 168 ? -18.475 -3.598 28.152 1.00 58.97 168 LYS A CA 1
ATOM 1340 C C . LYS A 1 168 ? -18.343 -2.414 29.107 1.00 58.97 168 LYS A C 1
ATOM 1342 O O . LYS A 1 168 ? -17.256 -2.154 29.619 1.00 58.97 168 LYS A O 1
ATOM 1347 N N . GLN A 1 169 ? -19.442 -1.695 29.328 1.00 54.75 169 GLN A N 1
ATOM 1348 C CA . GLN A 1 169 ? -19.538 -0.679 30.368 1.00 54.75 169 GLN A CA 1
ATOM 1349 C C . GLN A 1 169 ? -19.021 -1.307 31.665 1.00 54.75 169 GLN A C 1
ATOM 1351 O O . GLN A 1 169 ? -19.494 -2.382 32.047 1.00 54.75 169 GLN A O 1
ATOM 1356 N N . ALA A 1 170 ? -18.010 -0.694 32.287 1.00 50.53 170 ALA A N 1
ATOM 1357 C CA . ALA A 1 170 ? -17.464 -1.160 33.553 1.00 50.53 170 ALA A CA 1
ATOM 1358 C C . ALA A 1 170 ? -18.618 -1.245 34.562 1.00 50.53 170 ALA A C 1
ATOM 1360 O O . ALA A 1 170 ? -19.151 -0.234 35.017 1.00 50.53 170 ALA A O 1
ATOM 1361 N N . GLN A 1 171 ? -19.076 -2.467 34.825 1.00 48.94 171 GLN A N 1
ATOM 1362 C CA . GLN A 1 171 ? -20.110 -2.742 35.807 1.00 48.94 171 GLN A CA 1
ATOM 1363 C C . GLN A 1 171 ? -19.451 -2.611 37.176 1.00 48.94 171 GLN A C 1
ATOM 1365 O O . GLN A 1 171 ? -18.765 -3.523 37.630 1.00 48.94 171 GLN A O 1
ATOM 1370 N N . GLY A 1 172 ? -19.672 -1.456 37.796 1.00 48.03 172 GLY A N 1
ATOM 1371 C CA . GLY A 1 172 ? -19.404 -1.217 39.204 1.00 48.03 172 GLY A CA 1
ATOM 1372 C C . GLY A 1 172 ? -18.027 -0.632 39.481 1.00 48.03 172 GLY A C 1
ATOM 1373 O O . GLY A 1 172 ? -16.997 -1.232 39.181 1.00 48.03 172 GLY A O 1
ATOM 1374 N N . GLU A 1 173 ? -18.033 0.525 40.136 1.00 54.66 173 GLU A N 1
ATOM 1375 C CA . GLU A 1 173 ? -16.899 1.118 40.839 1.00 54.66 173 GLU A CA 1
ATOM 1376 C C . GLU A 1 173 ? -16.402 0.151 41.927 1.00 54.66 173 GLU A C 1
ATOM 1378 O O . GLU A 1 173 ? -16.733 0.272 43.103 1.00 54.66 173 GLU A O 1
ATOM 1383 N N . THR A 1 174 ? -15.631 -0.863 41.546 1.00 58.34 174 THR A N 1
ATOM 1384 C CA . THR A 1 174 ? -14.969 -1.744 42.511 1.00 58.34 174 THR A CA 1
ATOM 1385 C C . THR A 1 174 ? -13.470 -1.500 42.431 1.00 58.34 174 THR A C 1
ATOM 1387 O O . THR A 1 174 ? -12.911 -1.383 41.343 1.00 58.34 174 THR A O 1
ATOM 1390 N N . PHE A 1 175 ? -12.796 -1.433 43.578 1.00 56.53 175 PHE A N 1
ATOM 1391 C CA . PHE A 1 175 ? -11.359 -1.134 43.689 1.00 56.53 175 PHE A CA 1
ATOM 1392 C C . PHE A 1 175 ? -10.463 -2.016 42.792 1.00 56.53 175 PHE A C 1
ATOM 1394 O O . PHE A 1 175 ? -9.412 -1.577 42.335 1.00 56.53 175 PHE A O 1
ATOM 1401 N N . ALA A 1 176 ? -10.903 -3.240 42.479 1.00 59.72 176 ALA A N 1
ATOM 1402 C CA . ALA A 1 176 ? -10.208 -4.157 41.575 1.00 59.72 176 ALA A CA 1
ATOM 1403 C C . ALA A 1 176 ? -10.136 -3.659 40.115 1.00 59.72 176 ALA A C 1
ATOM 1405 O O . ALA A 1 176 ? -9.163 -3.942 39.424 1.00 59.72 176 ALA A O 1
ATOM 1406 N N . SER A 1 177 ? -11.127 -2.891 39.652 1.00 54.16 177 SER A N 1
ATOM 1407 C CA . SER A 1 177 ? -11.174 -2.350 38.282 1.00 54.16 177 SER A CA 1
ATOM 1408 C C . SER A 1 177 ? -10.174 -1.216 38.044 1.00 54.16 177 SER A C 1
ATOM 1410 O O . SER A 1 177 ? -9.758 -1.010 36.909 1.00 54.16 177 SER A O 1
ATOM 1412 N N . LEU A 1 178 ? -9.763 -0.496 39.095 1.00 57.56 178 LEU A N 1
ATOM 1413 C CA . LEU A 1 178 ? -8.768 0.579 38.984 1.00 57.56 178 LEU A CA 1
ATOM 1414 C C . LEU A 1 178 ? -7.340 0.038 38.858 1.00 57.56 178 LEU A C 1
ATOM 1416 O O . LEU A 1 178 ? -6.515 0.644 38.184 1.00 57.56 178 LEU A O 1
ATOM 1420 N N . ASN A 1 179 ? -7.063 -1.135 39.429 1.00 58.34 179 ASN A N 1
ATOM 1421 C CA . ASN A 1 179 ? -5.743 -1.765 39.349 1.00 58.34 179 ASN A CA 1
ATOM 1422 C C . ASN A 1 179 ? -5.485 -2.483 38.010 1.00 58.34 179 ASN A C 1
ATOM 1424 O O . ASN A 1 179 ? -4.440 -3.097 37.836 1.00 58.34 179 ASN A O 1
ATOM 1428 N N . LEU A 1 180 ? -6.454 -2.442 37.089 1.00 54.97 180 LEU A N 1
ATOM 1429 C CA . LEU A 1 180 ? -6.317 -2.926 35.713 1.00 54.97 180 LEU A CA 1
ATOM 1430 C C . LEU A 1 180 ? -5.964 -1.788 34.733 1.00 54.97 180 LEU A C 1
ATOM 1432 O O . LEU A 1 180 ? -5.749 -2.042 33.552 1.00 54.97 180 LEU A O 1
ATOM 1436 N N . PHE A 1 181 ? -5.935 -0.540 35.209 1.00 49.31 181 PHE A N 1
ATOM 1437 C CA . PHE A 1 181 ? -5.703 0.655 34.392 1.00 49.31 181 PHE A CA 1
ATOM 1438 C C . PHE A 1 181 ? -4.338 1.327 34.625 1.00 49.31 181 PHE A C 1
ATOM 1440 O O . PHE A 1 181 ? -4.056 2.336 33.978 1.00 49.31 181 PHE A O 1
ATOM 1447 N N . ILE A 1 182 ? -3.502 0.780 35.516 1.00 44.62 182 ILE A N 1
ATOM 1448 C CA . ILE A 1 182 ? -2.103 1.190 35.740 1.00 44.62 182 ILE A CA 1
ATOM 1449 C C . ILE A 1 182 ? -1.197 0.032 35.334 1.00 44.62 182 ILE A C 1
ATOM 1451 O O . ILE A 1 182 ? -0.170 0.305 34.674 1.00 44.62 182 ILE A O 1
#

InterPro domains:
  IPR005312 Domain of unknown function DUF1759 [PF03564] (84-178)

Foldseek 3Di:
DVLVVVVVVLVVVQVVVCVVPVPRDRDDVVVVVVVVVVVVVVVVVPVVDDPDDDDDDDDDDDDDPPPPPPPCPVPPPPPPQAAAQLDLQCVVVNVVVLCVPQVPDPVDALLRSLVVVLVSYHHPLNVQCVVPDSDSVCSVVSVVSSCVRRVPVVVNVVVVVCVVVVPPDPPDPDPVVVVVVD

Sequence (182 aa):
DTKTKFLDTLDEINKLEYQISEDHVPNYQVLETFDQLICHIESVAKRAIPPATASPYATGSEPQRDLVTAKTIRKLPELPLPKFNGNIKDWPLFIEIYNNMIHNNRDLNDVDRVNYLVGCLSGSALSVCSGIPPIGDNYRIILKALVDKFDDKRLIANSYIEQLLNFKQAQGETFASLNLFI